Protein AF-F2B190-F1 (afdb_monomer)

InterPro domains:
  IPR031584 Putative ABC exporter [PF16962] (18-296)

Solvent-accessible surface area (backbone atoms only — not comparable to full-atom values): 19536 Å² total; per-residue (Å²): 133,87,73,73,77,60,93,64,58,69,66,58,58,52,49,50,51,52,50,52,54,47,51,49,54,46,52,54,51,41,48,69,34,75,71,33,36,52,53,48,50,50,54,50,47,55,51,49,61,67,44,45,64,57,55,49,52,69,72,66,66,54,68,76,58,53,63,58,35,57,59,53,47,69,40,43,19,54,51,52,48,51,51,42,43,48,36,52,64,69,44,48,21,47,66,71,64,50,68,54,74,75,54,46,57,57,55,73,74,44,99,70,52,65,66,58,58,50,50,52,51,53,50,55,52,50,57,53,36,54,59,51,14,57,58,51,18,67,76,41,39,88,51,24,47,30,60,67,30,20,23,52,20,45,31,48,45,52,50,35,47,51,33,53,25,38,38,56,46,56,40,54,87,77,44,57,72,66,58,50,52,47,54,44,49,50,51,44,46,52,52,50,48,46,58,57,71,21,48,71,65,14,55,47,100,92,42,78,38,71,64,51,21,50,51,43,32,46,71,33,72,66,35,41,63,71,23,50,88,36,43,44,35,35,52,16,16,46,22,43,92,55,70,68,26,53,53,28,43,51,53,37,49,49,53,35,50,51,40,45,51,51,42,62,72,58,47,85,53,49,63,60,53,43,52,52,52,48,54,56,49,50,53,51,50,49,40,59,72,67,64,52,74,76,65,66,72,73,74,74,74,67,72,85,68,75,89,78,76,90,74,79,93,79,82,94,69,86,83,77,82,78,96,65,94,71,71,76,77,62,58,59,57,56,49,53,62,59,51,59,70,63,60,63,77,80,68,127

pLDDT: mean 83.51, std 16.64, range [36.56, 98.25]

Sequence (348 aa):
MSGRPSIIDPALTRLTGVLLKTAFRQLFRHLKSPSGAFVGLLVLGTVGMGLMPMIVATYTGSLDQIQMYSTVTSTIPLMMLVIVAMAIYFDIGQQITELRPPELQFVLAGPFTNHQILSYRLMTLALTWVVSSSLMAIFALPSAGSYLSAVLAIYTGGMTVTALTTLHAFSKPLLASWVRTLIASALLGAVALLLISSLPLGMSDNGFSWQTWLLSCQSSPIGSIMTLPFVPFAKLMQSPIGLSMLGWLSLCVAILVIAFALCYSLNVGFAELAVEGVSRRQVRIQRMRSGQFGRIKRRSIVPRGSCLIFLGGVGLDRWRGTKSPLPFDAMERCWLDCGASRWQAVWG

Foldseek 3Di:
DPPPPPLADVVLVVVLVVVVVVVVVVLVVLCVDPVSVVVVVVVVVVLVVLCVVVVVCVVVVPPVVLVVLQLVLLLQLVVLLVLLLVLLLVLVLLVLLADDPVVVVVVVVDPDDLSNSVVSSLVSVLVVLLVVQLSVLSSCVSNFQDSVLSSLLSSLSVLLSNLSSNLSVLCVVVDDPVVSVVVSCVSVVLSVCLLVVLQVQQQDPVGGDPSSSSVSSCPDPSNVVSSVLSVLSSQSRHDHPDPSNVVSSVSSVVSSVVSVVSSVVSSPCSVVSNVVSVVVVVVVVVCVVVVVPPPPVPPPCPPPPDPPPPDDDDDPDPPPDDPDPDDPVPVVVVCVVVVVVVVVPPPD

Radius of gyration: 28.01 Å; Cα contacts (8 Å, |Δi|>4): 246; chains: 1; bounding box: 72×50×95 Å

Structure (mmCIF, N/CA/C/O backbone):
data_AF-F2B190-F1
#
_entry.id   AF-F2B190-F1
#
loop_
_atom_site.group_PDB
_atom_site.id
_atom_site.type_symbol
_atom_site.label_atom_id
_atom_site.label_alt_id
_atom_site.label_comp_id
_atom_site.label_asym_id
_atom_site.label_entity_id
_atom_site.label_seq_id
_atom_site.pdbx_PDB_ins_code
_atom_site.Cartn_x
_atom_site.Cartn_y
_atom_site.Cartn_z
_atom_site.occupancy
_atom_site.B_iso_or_equiv
_atom_site.auth_seq_id
_atom_site.auth_comp_id
_atom_site.auth_asym_id
_atom_site.auth_atom_id
_atom_site.pdbx_PDB_model_num
ATOM 1 N N . MET A 1 1 ? -38.379 -21.293 5.404 1.00 45.09 1 MET A N 1
ATOM 2 C CA . MET A 1 1 ? -37.635 -20.579 4.344 1.00 45.09 1 MET A CA 1
ATOM 3 C C . MET A 1 1 ? -36.280 -20.171 4.898 1.00 45.09 1 MET A C 1
ATOM 5 O O . MET A 1 1 ? -36.177 -19.167 5.588 1.00 45.09 1 MET A O 1
ATOM 9 N N . SER A 1 2 ? -35.254 -20.991 4.671 1.00 50.81 2 SER A N 1
ATOM 10 C CA . SER A 1 2 ? -33.867 -20.679 5.017 1.00 50.81 2 SER A CA 1
ATOM 11 C C . SER A 1 2 ? -33.347 -19.627 4.037 1.00 50.81 2 SER A C 1
ATOM 13 O O . SER A 1 2 ? -32.756 -19.958 3.007 1.00 50.81 2 SER A O 1
ATOM 15 N N . GLY A 1 3 ? -33.652 -18.357 4.308 1.00 60.12 3 GLY A N 1
ATOM 16 C CA . GLY A 1 3 ? -33.036 -17.248 3.596 1.00 60.12 3 GLY A CA 1
ATOM 17 C C . GLY A 1 3 ? -31.536 -17.356 3.808 1.00 60.12 3 GLY A C 1
ATOM 18 O O . GLY A 1 3 ? -31.066 -17.181 4.929 1.00 60.12 3 GLY A O 1
ATOM 19 N N . ARG A 1 4 ? -30.792 -17.728 2.760 1.00 65.38 4 ARG A N 1
ATOM 20 C CA . ARG A 1 4 ? -29.332 -17.669 2.804 1.00 65.38 4 ARG A CA 1
ATOM 21 C C . ARG A 1 4 ? -28.993 -16.230 3.185 1.00 65.38 4 ARG A C 1
ATOM 23 O O . ARG A 1 4 ? -29.395 -15.342 2.430 1.00 65.38 4 ARG A O 1
ATOM 30 N N . PRO A 1 5 ? -28.338 -15.982 4.330 1.00 65.25 5 PRO A N 1
ATOM 31 C CA . PRO A 1 5 ? -27.920 -14.636 4.671 1.00 65.25 5 PRO A CA 1
ATOM 32 C C . PRO A 1 5 ? -27.051 -14.160 3.512 1.00 65.25 5 PRO A C 1
ATOM 34 O O . PRO A 1 5 ? -26.011 -14.753 3.216 1.00 65.25 5 PRO A O 1
ATOM 37 N N . SER A 1 6 ? -27.534 -13.162 2.772 1.00 68.12 6 SER A N 1
ATOM 38 C CA . SER A 1 6 ? -26.727 -12.526 1.745 1.00 68.12 6 SER A CA 1
ATOM 39 C C . SER A 1 6 ? -25.480 -12.009 2.450 1.00 68.12 6 SER A C 1
ATOM 41 O O . SER A 1 6 ? -25.591 -11.249 3.410 1.00 68.12 6 SER A O 1
ATOM 43 N N . ILE A 1 7 ? -24.305 -12.462 2.002 1.00 70.00 7 ILE A N 1
ATOM 44 C CA . ILE A 1 7 ? -22.997 -12.184 2.628 1.00 70.00 7 ILE A CA 1
ATOM 45 C C . ILE A 1 7 ? -22.796 -10.679 2.874 1.00 70.00 7 ILE A C 1
ATOM 47 O O . ILE A 1 7 ? -22.100 -10.281 3.805 1.00 70.00 7 ILE A O 1
ATOM 51 N N . ILE A 1 8 ? -23.452 -9.843 2.068 1.00 75.44 8 ILE A N 1
ATOM 52 C CA . ILE A 1 8 ? -23.498 -8.398 2.230 1.00 75.44 8 ILE A CA 1
ATOM 53 C C . ILE A 1 8 ? -24.965 -7.981 2.340 1.00 75.44 8 ILE A C 1
ATOM 55 O O . ILE A 1 8 ? -25.771 -8.288 1.461 1.00 75.44 8 ILE A O 1
ATOM 59 N N . ASP A 1 9 ? -25.306 -7.279 3.420 1.00 82.38 9 ASP A N 1
ATOM 60 C CA . ASP A 1 9 ? -26.624 -6.676 3.592 1.00 82.38 9 ASP A CA 1
ATOM 61 C C . ASP A 1 9 ? -26.844 -5.617 2.488 1.00 82.38 9 ASP A C 1
ATOM 63 O O . ASP A 1 9 ? -25.996 -4.729 2.306 1.00 82.38 9 ASP A O 1
ATOM 67 N N . PRO A 1 10 ? -27.954 -5.670 1.726 1.00 84.69 10 PRO A N 1
ATOM 68 C CA . PRO A 1 10 ? -28.262 -4.668 0.708 1.00 84.69 10 PRO A CA 1
ATOM 69 C C . PRO A 1 10 ? -28.242 -3.229 1.249 1.00 84.69 10 PRO A C 1
ATOM 71 O O . PRO A 1 10 ? -27.907 -2.307 0.496 1.00 84.69 10 PRO A O 1
ATOM 74 N N . ALA A 1 11 ? -28.517 -3.007 2.537 1.00 84.31 11 ALA A N 1
ATOM 75 C CA . ALA A 1 11 ? -28.416 -1.691 3.162 1.00 84.31 11 ALA A CA 1
ATOM 76 C C . ALA A 1 11 ? -26.989 -1.111 3.091 1.00 84.31 11 ALA A C 1
ATOM 78 O O . ALA A 1 11 ? -26.820 0.063 2.748 1.00 84.31 11 ALA A O 1
ATOM 79 N N . LEU A 1 12 ? -25.953 -1.932 3.313 1.00 78.75 12 LEU A N 1
ATOM 80 C CA . LEU A 1 12 ? -24.549 -1.503 3.241 1.00 78.75 12 LEU A CA 1
ATOM 81 C C . LEU A 1 12 ? -24.114 -1.155 1.812 1.00 78.75 12 LEU A C 1
ATOM 83 O O . LEU A 1 12 ? -23.371 -0.190 1.596 1.00 78.75 12 LEU A O 1
ATOM 87 N N . THR A 1 13 ? -24.599 -1.895 0.814 1.00 84.88 13 THR A N 1
ATOM 88 C CA . THR A 1 13 ? -24.316 -1.573 -0.598 1.00 84.88 13 THR A CA 1
ATOM 89 C C . THR A 1 13 ? -24.959 -0.248 -1.017 1.00 84.88 13 THR A C 1
ATOM 91 O O . THR A 1 13 ? -24.336 0.573 -1.691 1.00 84.88 13 THR A O 1
ATOM 94 N N . ARG A 1 14 ? -26.180 0.034 -0.544 1.00 88.88 14 ARG A N 1
ATOM 95 C CA . ARG A 1 14 ? -26.829 1.332 -0.773 1.00 88.88 14 ARG A CA 1
ATOM 96 C C . ARG A 1 14 ? -26.085 2.460 -0.064 1.00 88.88 14 ARG A C 1
ATOM 98 O O . ARG A 1 14 ? -25.864 3.506 -0.673 1.00 88.88 14 ARG A O 1
ATOM 105 N N . LEU A 1 15 ? -25.646 2.239 1.177 1.00 84.06 15 LEU A N 1
ATOM 106 C CA . LEU A 1 15 ? -24.861 3.214 1.937 1.00 84.06 15 LEU A CA 1
ATOM 107 C C . LEU A 1 15 ? -23.555 3.565 1.211 1.00 84.06 15 LEU A C 1
ATOM 109 O O . LEU A 1 15 ? -23.259 4.744 1.017 1.00 84.06 15 LEU A O 1
ATOM 113 N N . THR A 1 16 ? -22.802 2.561 0.751 1.00 85.38 16 THR A N 1
ATOM 114 C CA . THR A 1 16 ? -21.561 2.793 -0.012 1.00 85.38 16 THR A CA 1
ATOM 115 C C . THR A 1 16 ? -21.812 3.557 -1.302 1.00 85.38 16 THR A C 1
ATOM 117 O O . THR A 1 16 ? -21.074 4.499 -1.588 1.00 85.38 16 THR A O 1
ATOM 120 N N . GLY A 1 17 ? -22.882 3.242 -2.034 1.00 88.94 17 GLY A N 1
ATOM 121 C CA . GLY A 1 17 ? -23.282 4.011 -3.214 1.00 88.94 17 GLY A CA 1
ATOM 122 C C . GLY A 1 17 ? -23.574 5.484 -2.896 1.00 88.94 17 GLY A C 1
ATOM 123 O O . GLY A 1 17 ? -23.089 6.383 -3.590 1.00 88.94 17 GLY A O 1
ATOM 124 N N . VAL A 1 18 ? -24.314 5.758 -1.816 1.00 90.94 18 VAL A N 1
ATOM 125 C CA . VAL A 1 18 ? -24.626 7.130 -1.375 1.00 90.94 18 VAL A CA 1
ATOM 126 C C . VAL A 1 18 ? -23.365 7.877 -0.936 1.00 90.94 18 VAL A C 1
ATOM 12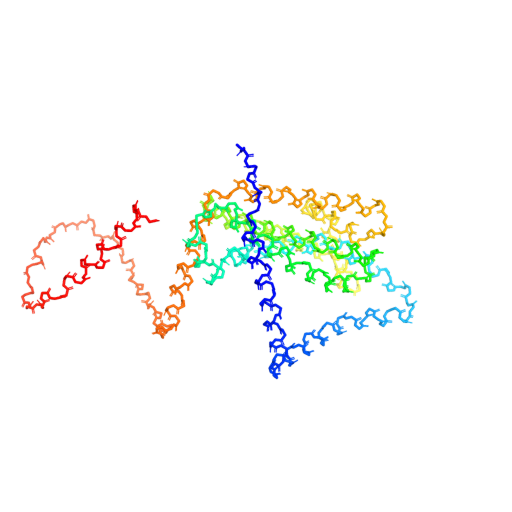8 O O . VAL A 1 18 ? -23.189 9.047 -1.293 1.00 90.94 18 VAL A O 1
ATOM 131 N N . LEU A 1 19 ? -22.462 7.219 -0.210 1.00 85.12 19 LEU A N 1
ATOM 132 C CA . LEU A 1 19 ? -21.201 7.813 0.233 1.00 85.12 19 LEU A CA 1
ATOM 133 C C . LEU A 1 19 ? -20.259 8.088 -0.934 1.00 85.12 19 LEU A C 1
ATOM 135 O O . LEU A 1 19 ? -19.682 9.172 -0.989 1.00 85.12 19 LEU A O 1
ATOM 139 N N . LEU A 1 20 ? -20.163 7.173 -1.899 1.00 86.50 20 LEU A N 1
ATOM 140 C CA . LEU A 1 20 ? -19.374 7.371 -3.113 1.00 86.50 20 LEU A CA 1
ATOM 141 C C . LEU A 1 20 ? -19.913 8.556 -3.921 1.00 86.50 20 LEU A C 1
ATOM 143 O O . LEU A 1 20 ? -19.156 9.453 -4.291 1.00 86.50 20 LEU A O 1
ATOM 147 N N . LYS A 1 21 ? -21.235 8.621 -4.118 1.00 92.25 21 LYS A N 1
ATOM 148 C CA . LYS A 1 21 ? -21.895 9.750 -4.789 1.00 92.25 21 LYS A CA 1
ATOM 149 C C . LYS A 1 21 ? -21.656 11.069 -4.050 1.00 92.25 21 LYS A C 1
ATOM 151 O O . LYS A 1 21 ? -21.425 12.099 -4.685 1.00 92.25 21 LYS A O 1
ATOM 156 N N . THR A 1 22 ? -21.693 11.052 -2.719 1.00 90.44 22 THR A N 1
ATOM 157 C CA . THR A 1 22 ? -21.447 12.240 -1.888 1.00 90.44 22 THR A CA 1
ATOM 158 C C . THR A 1 22 ? -19.987 12.673 -1.955 1.00 90.44 22 THR A C 1
ATOM 160 O O . THR A 1 22 ? -19.727 13.859 -2.144 1.00 90.44 22 THR A O 1
ATOM 163 N N . ALA A 1 23 ? -19.046 11.730 -1.885 1.00 85.50 23 ALA A N 1
ATOM 164 C CA . ALA A 1 23 ? -17.616 11.982 -2.029 1.00 85.50 23 ALA A CA 1
ATOM 165 C C . ALA A 1 23 ? -17.297 12.577 -3.403 1.00 85.50 23 ALA A C 1
ATOM 167 O O . ALA A 1 23 ? -16.585 13.573 -3.492 1.00 85.50 23 ALA A O 1
ATOM 168 N N . PHE A 1 24 ? -17.900 12.037 -4.463 1.00 91.00 24 PHE A N 1
ATOM 169 C CA . PHE A 1 24 ? -17.771 12.579 -5.810 1.00 91.00 24 PHE A CA 1
ATOM 170 C C . PHE A 1 24 ? -18.343 13.997 -5.891 1.00 91.00 24 PHE A C 1
ATOM 172 O O . PHE A 1 24 ? -17.651 14.928 -6.290 1.00 91.00 24 PHE A O 1
ATOM 179 N N . ARG A 1 25 ? -19.572 14.222 -5.409 1.00 93.44 25 ARG A N 1
ATOM 180 C CA . ARG A 1 25 ? -20.169 15.567 -5.371 1.00 93.44 25 ARG A CA 1
ATOM 181 C C . ARG A 1 25 ? -19.311 16.553 -4.573 1.00 93.44 25 ARG A C 1
ATOM 183 O O . ARG A 1 25 ? -19.215 17.718 -4.953 1.00 93.44 25 ARG A O 1
ATOM 190 N N . GLN A 1 26 ? -18.701 16.104 -3.481 1.00 90.81 26 GLN A N 1
ATOM 191 C CA . GLN A 1 26 ? -17.807 16.911 -2.661 1.00 90.81 26 GLN A CA 1
ATOM 192 C C . GLN A 1 26 ? -16.498 17.228 -3.393 1.00 90.81 26 GLN A C 1
ATOM 194 O O . GLN A 1 26 ? -16.083 18.383 -3.374 1.00 90.81 26 GLN A O 1
ATOM 199 N N . LEU A 1 27 ? -15.899 16.262 -4.093 1.00 88.88 27 LEU A N 1
ATOM 200 C CA . LEU A 1 27 ? -14.728 16.483 -4.945 1.00 88.88 27 LEU A CA 1
ATOM 201 C C . LEU A 1 27 ? -15.029 17.543 -6.012 1.00 88.88 27 LEU A C 1
ATOM 203 O O . LEU A 1 27 ? -14.300 18.523 -6.133 1.00 88.88 27 LEU A O 1
ATOM 207 N N . PHE A 1 28 ? -16.164 17.418 -6.704 1.00 94.00 28 PHE A N 1
ATOM 208 C CA . PHE A 1 28 ? -16.605 18.409 -7.689 1.00 94.00 28 PHE A CA 1
ATOM 209 C C . PHE A 1 28 ? -16.863 19.786 -7.075 1.00 94.00 28 PHE A C 1
ATOM 211 O O . PHE A 1 28 ? -16.564 20.804 -7.694 1.00 94.00 28 PHE A O 1
ATOM 218 N N . ARG A 1 29 ? -17.405 19.851 -5.855 1.00 94.44 29 ARG A N 1
ATOM 219 C CA . ARG A 1 29 ? -17.574 21.123 -5.137 1.00 94.44 29 ARG A CA 1
ATOM 220 C C . ARG A 1 29 ? -16.234 21.741 -4.745 1.00 94.44 29 ARG A C 1
ATOM 222 O O . ARG A 1 29 ? -16.094 22.952 -4.875 1.00 94.44 29 ARG A O 1
ATOM 229 N N . HIS A 1 30 ? -15.259 20.939 -4.315 1.00 91.50 30 HIS A N 1
ATOM 230 C CA . HIS A 1 30 ? -13.911 21.430 -4.032 1.00 91.50 30 HIS A CA 1
ATOM 231 C C . HIS A 1 30 ? -13.242 21.965 -5.298 1.00 91.50 30 HIS A C 1
ATOM 233 O O . HIS A 1 30 ? -12.713 23.067 -5.252 1.00 91.50 30 HIS A O 1
ATOM 239 N N . LEU A 1 31 ? -13.360 21.270 -6.433 1.00 92.56 31 LEU A N 1
ATOM 240 C CA . LEU A 1 31 ? -12.831 21.742 -7.719 1.00 92.56 31 LEU A CA 1
ATOM 241 C C . LEU A 1 31 ? -13.480 23.050 -8.202 1.00 92.56 31 LEU A C 1
ATOM 243 O O . LEU A 1 31 ? -12.836 23.823 -8.900 1.00 92.56 31 LEU A O 1
ATOM 247 N N . LYS A 1 32 ? -14.734 23.325 -7.815 1.00 95.44 32 LYS A N 1
ATOM 248 C CA . LYS A 1 32 ? -15.417 24.596 -8.120 1.00 95.44 32 LYS A CA 1
ATOM 249 C C . LYS A 1 32 ? -14.990 25.766 -7.226 1.00 95.44 32 LYS A C 1
ATOM 251 O O . LYS A 1 32 ? -15.241 26.910 -7.586 1.00 95.44 32 LYS A O 1
ATOM 256 N N . SER A 1 33 ? -14.394 25.508 -6.062 1.00 96.56 33 SER A N 1
ATOM 257 C CA . SER A 1 33 ? -13.862 26.571 -5.201 1.00 96.56 33 SER A CA 1
ATOM 258 C C . SER A 1 33 ? -12.560 27.116 -5.798 1.00 96.56 33 SER A C 1
ATOM 260 O O . SER A 1 33 ? -11.742 26.308 -6.237 1.00 96.56 33 SER A O 1
ATOM 262 N N . PRO A 1 34 ? -12.294 28.438 -5.773 1.00 96.25 34 PRO A N 1
ATOM 263 C CA . PRO A 1 34 ? -11.055 29.003 -6.322 1.00 96.25 34 PRO A CA 1
ATOM 264 C C . PRO A 1 34 ? -9.800 28.391 -5.683 1.00 96.25 34 PRO A C 1
ATOM 266 O O . PRO A 1 34 ? -8.817 28.117 -6.366 1.00 96.25 34 PRO A O 1
ATOM 269 N N . SER A 1 35 ? -9.858 28.081 -4.383 1.00 93.75 35 SER A N 1
ATOM 270 C CA . SER A 1 35 ? -8.768 27.393 -3.685 1.00 93.75 35 SER A CA 1
ATOM 271 C C . SER A 1 35 ? -8.569 25.959 -4.192 1.00 93.75 35 SER A C 1
ATOM 273 O O . SER A 1 35 ? -7.436 25.526 -4.390 1.00 93.75 35 SER A O 1
ATOM 275 N N . GLY A 1 36 ? -9.651 25.221 -4.452 1.00 92.62 36 GLY A N 1
ATOM 276 C CA . GLY A 1 36 ? -9.545 23.853 -4.959 1.00 92.62 36 GLY A CA 1
ATOM 277 C C . GLY A 1 36 ? -9.190 23.783 -6.443 1.00 92.62 36 GLY A C 1
ATOM 278 O O . GLY A 1 36 ? -8.522 22.836 -6.842 1.00 92.62 36 GLY A O 1
ATOM 279 N N . ALA A 1 37 ? -9.544 24.795 -7.238 1.00 94.62 37 ALA A N 1
ATOM 280 C CA . ALA A 1 37 ? -9.068 24.939 -8.610 1.00 94.62 37 ALA A CA 1
ATOM 281 C C . ALA A 1 37 ? -7.542 25.120 -8.651 1.00 94.62 37 ALA A C 1
ATOM 283 O O . ALA A 1 37 ? -6.877 24.448 -9.434 1.00 94.62 37 ALA A O 1
ATOM 284 N N . PHE A 1 38 ? -6.977 25.943 -7.758 1.00 96.81 38 PHE A N 1
ATOM 285 C CA . PHE A 1 38 ? -5.523 26.093 -7.633 1.00 96.81 38 PHE A CA 1
ATOM 286 C C . PHE A 1 38 ? -4.837 24.774 -7.249 1.00 96.81 38 PHE A C 1
ATOM 288 O O . PHE A 1 38 ? -3.868 24.374 -7.889 1.00 96.81 38 PHE A O 1
ATOM 295 N N . VAL A 1 39 ? -5.373 24.051 -6.257 1.00 92.44 39 VAL A N 1
ATOM 296 C CA . VAL A 1 39 ? -4.856 22.722 -5.879 1.00 92.44 39 VAL A CA 1
ATOM 297 C C . VAL A 1 39 ? -4.985 21.727 -7.035 1.00 92.44 39 VAL A C 1
ATOM 299 O O . VAL A 1 39 ? -4.053 20.973 -7.298 1.00 92.44 39 VAL A O 1
ATOM 302 N N . GLY A 1 40 ? -6.110 21.737 -7.751 1.00 92.44 40 GLY A N 1
ATOM 303 C CA . GLY A 1 40 ? -6.338 20.883 -8.915 1.00 92.44 40 GLY A CA 1
ATOM 304 C C . GLY A 1 40 ? -5.353 21.165 -10.047 1.00 92.44 40 GLY A C 1
ATOM 305 O O . GLY A 1 40 ? -4.804 20.226 -10.613 1.00 92.44 40 GLY A O 1
ATOM 306 N N . LEU A 1 41 ? -5.073 22.440 -10.328 1.00 94.94 41 LEU A N 1
ATOM 307 C CA . LEU A 1 41 ? -4.076 22.857 -11.314 1.00 94.94 41 LEU A CA 1
ATOM 308 C C . LEU A 1 41 ? -2.671 22.438 -10.883 1.00 94.94 41 LEU A C 1
ATOM 310 O O . LEU A 1 41 ? -1.924 21.921 -11.705 1.00 94.94 41 LEU A O 1
ATOM 314 N N . LEU A 1 42 ? -2.328 22.583 -9.600 1.00 92.69 42 LEU A N 1
ATOM 315 C CA . LEU A 1 42 ? -1.043 22.133 -9.064 1.00 92.69 42 LEU A CA 1
ATOM 316 C C . LEU A 1 42 ? -0.880 20.615 -9.222 1.00 92.69 42 LEU A C 1
ATOM 318 O O . LEU A 1 42 ? 0.147 20.170 -9.723 1.00 92.69 42 LEU A O 1
ATOM 322 N N . VAL A 1 43 ? -1.900 19.825 -8.867 1.00 89.56 43 VAL A N 1
ATOM 323 C CA . VAL A 1 43 ? -1.892 18.361 -9.052 1.00 89.56 43 VAL A CA 1
ATOM 324 C C . VAL A 1 43 ? -1.804 17.990 -10.532 1.00 89.56 43 VAL A C 1
ATOM 326 O O . VAL A 1 43 ? -1.035 17.108 -10.898 1.00 89.56 43 VAL A O 1
ATOM 329 N N . LEU A 1 44 ? -2.554 18.666 -11.404 1.00 90.88 44 LEU A N 1
ATOM 330 C CA . LEU A 1 44 ? -2.488 18.427 -12.845 1.00 90.88 44 LEU A CA 1
ATOM 331 C C . LEU A 1 44 ? -1.113 18.804 -13.415 1.00 90.88 44 LEU A C 1
ATOM 333 O O . LEU A 1 44 ? -0.600 18.103 -14.280 1.00 90.88 44 LEU A O 1
ATOM 337 N N . GLY A 1 45 ? -0.503 19.875 -12.910 1.00 93.38 45 GLY A N 1
ATOM 338 C CA . GLY A 1 45 ? 0.828 20.333 -13.292 1.00 93.38 45 GLY A CA 1
ATOM 339 C C . GLY A 1 45 ? 1.923 19.362 -12.861 1.00 93.38 45 GLY A C 1
ATOM 340 O O . GLY A 1 45 ? 2.777 19.023 -13.674 1.00 93.38 45 GLY A O 1
ATOM 341 N N . THR A 1 46 ? 1.881 18.847 -11.628 1.00 85.75 46 THR A N 1
ATOM 342 C CA . THR A 1 46 ? 2.845 17.829 -11.171 1.00 85.75 46 THR A CA 1
ATOM 343 C C . THR A 1 46 ? 2.678 16.519 -11.933 1.00 85.75 46 THR A C 1
ATOM 345 O O . THR A 1 46 ? 3.675 15.906 -12.316 1.00 85.75 46 THR A O 1
ATOM 348 N N . VAL A 1 47 ? 1.435 16.126 -12.228 1.00 87.75 47 VAL A N 1
ATOM 349 C CA . VAL A 1 47 ? 1.134 14.971 -13.081 1.00 87.75 47 VAL A CA 1
ATOM 350 C C . VAL A 1 47 ? 1.668 15.183 -14.498 1.00 87.75 47 VAL A C 1
ATOM 352 O O . VAL A 1 47 ? 2.390 14.335 -15.015 1.00 87.75 47 VAL A O 1
ATOM 355 N N . GLY A 1 48 ? 1.380 16.331 -15.110 1.00 89.12 48 GLY A N 1
ATOM 356 C CA . GLY A 1 48 ? 1.841 16.675 -16.455 1.00 89.12 48 GLY A CA 1
ATOM 357 C C . GLY A 1 48 ? 3.364 16.736 -16.556 1.00 89.12 48 GLY A C 1
ATOM 358 O O . GLY A 1 48 ? 3.938 16.186 -17.492 1.00 89.12 48 GLY A O 1
ATOM 359 N N . MET A 1 49 ? 4.030 17.315 -15.555 1.00 90.25 49 MET A N 1
ATOM 360 C CA . MET A 1 49 ? 5.491 17.361 -15.475 1.00 90.25 49 MET A CA 1
ATOM 361 C C . MET A 1 49 ? 6.102 15.959 -15.349 1.00 90.25 49 MET A C 1
ATOM 363 O O . MET A 1 49 ? 7.145 15.700 -15.940 1.00 90.25 49 MET A O 1
ATOM 367 N N . GLY A 1 50 ? 5.445 15.036 -14.639 1.00 81.31 50 GLY A N 1
ATOM 368 C CA . GLY A 1 50 ? 5.870 13.635 -14.570 1.00 81.31 50 GLY A CA 1
ATOM 369 C C . GLY A 1 50 ? 5.676 12.863 -15.883 1.00 81.31 50 GLY A C 1
ATOM 370 O O . GLY A 1 50 ? 6.458 11.962 -16.179 1.00 81.31 50 GLY A O 1
ATOM 371 N N . LEU A 1 51 ? 4.670 13.224 -16.688 1.00 85.62 51 LEU A N 1
ATOM 372 C CA . LEU A 1 51 ? 4.405 12.603 -17.993 1.00 85.62 51 LEU A CA 1
ATOM 373 C C . LEU A 1 51 ? 5.244 13.200 -19.131 1.00 85.62 51 LEU A C 1
ATOM 375 O O . LEU A 1 51 ? 5.500 12.516 -20.121 1.00 85.62 51 LEU A O 1
ATOM 379 N N . MET A 1 52 ? 5.701 14.449 -19.003 1.00 87.69 52 MET A N 1
ATOM 380 C CA . MET A 1 52 ? 6.455 15.144 -20.052 1.00 87.69 52 MET A CA 1
ATOM 381 C C . MET A 1 52 ? 7.696 14.362 -20.532 1.00 87.69 52 MET A C 1
ATOM 383 O O . MET A 1 52 ? 7.820 14.192 -21.745 1.00 87.69 52 MET A O 1
ATOM 387 N N . PRO A 1 53 ? 8.578 13.819 -19.665 1.00 82.50 53 PRO A N 1
ATOM 388 C CA . PRO A 1 53 ? 9.729 13.035 -20.118 1.00 82.50 53 PRO A CA 1
ATOM 389 C C . PRO A 1 53 ? 9.335 11.798 -20.928 1.00 82.50 53 PRO A C 1
ATOM 391 O O . PRO A 1 53 ? 10.061 11.414 -21.840 1.00 82.50 53 PRO A O 1
ATOM 394 N N . MET A 1 54 ? 8.177 11.195 -20.633 1.00 80.19 54 MET A N 1
ATOM 395 C CA . MET A 1 54 ? 7.683 10.027 -21.367 1.00 80.19 54 MET A CA 1
ATOM 396 C C . MET A 1 54 ? 7.257 10.414 -22.775 1.00 80.19 54 MET A C 1
ATOM 398 O O . MET A 1 54 ? 7.647 9.763 -23.737 1.00 80.19 54 MET A O 1
ATOM 402 N N . ILE A 1 55 ? 6.501 11.506 -22.894 1.00 83.56 55 ILE A N 1
ATOM 403 C CA . ILE A 1 55 ? 6.053 12.027 -24.185 1.00 83.56 55 ILE A CA 1
ATOM 404 C C . ILE A 1 55 ? 7.273 12.409 -25.032 1.00 83.56 55 ILE A C 1
ATOM 406 O O . ILE A 1 55 ? 7.376 11.998 -26.186 1.00 83.56 55 ILE A O 1
ATOM 410 N N . VAL A 1 56 ? 8.243 13.120 -24.449 1.00 87.12 56 VAL A N 1
ATOM 411 C CA . VAL A 1 56 ? 9.482 13.494 -25.148 1.00 87.12 56 VAL A CA 1
ATOM 412 C C . VAL A 1 56 ? 10.246 12.252 -25.612 1.00 87.12 56 VAL A C 1
ATOM 414 O O . VAL A 1 56 ? 10.580 12.176 -26.790 1.00 87.12 56 VAL A O 1
ATOM 417 N N . ALA A 1 57 ? 10.439 11.253 -24.744 1.00 82.31 57 ALA A N 1
ATOM 418 C CA . ALA A 1 57 ? 11.132 10.012 -25.098 1.00 82.31 57 ALA A CA 1
ATOM 419 C C . ALA A 1 57 ? 10.439 9.247 -26.241 1.00 82.31 57 ALA A C 1
ATOM 421 O O . ALA A 1 57 ? 11.113 8.669 -27.092 1.00 82.31 57 ALA A O 1
ATOM 422 N N . THR A 1 58 ? 9.100 9.271 -26.303 1.00 80.38 58 THR A N 1
ATOM 423 C CA . THR A 1 58 ? 8.366 8.649 -27.419 1.00 80.38 58 THR A CA 1
ATOM 424 C C . THR A 1 58 ? 8.574 9.370 -28.752 1.00 80.38 58 THR A C 1
ATOM 426 O O . THR A 1 58 ? 8.595 8.711 -29.787 1.00 80.38 58 THR A O 1
ATOM 429 N N . TYR A 1 59 ? 8.770 10.693 -28.746 1.00 87.19 59 TYR A N 1
ATOM 430 C CA . TYR A 1 59 ? 9.006 11.466 -29.970 1.00 87.19 59 TYR A CA 1
ATOM 431 C C . TYR A 1 59 ? 10.466 11.448 -30.428 1.00 87.19 59 TYR A C 1
ATOM 433 O O . TYR A 1 59 ? 10.718 11.482 -31.630 1.00 87.19 59 TYR A O 1
ATOM 441 N N . THR A 1 60 ? 11.431 11.401 -29.506 1.00 86.75 60 THR A N 1
ATOM 442 C CA . THR A 1 60 ? 12.860 11.457 -29.859 1.00 86.75 60 THR A CA 1
ATOM 443 C C . THR A 1 60 ? 13.398 10.151 -30.438 1.00 86.75 60 THR A C 1
ATOM 445 O O . THR A 1 60 ? 14.490 10.156 -30.998 1.00 86.75 60 THR A O 1
ATOM 448 N N . GLY A 1 61 ? 12.665 9.035 -30.328 1.00 77.44 61 GLY A N 1
ATOM 449 C CA . GLY A 1 61 ? 13.039 7.757 -30.948 1.00 77.44 61 GLY A CA 1
ATOM 450 C C . GLY A 1 61 ? 14.374 7.175 -30.459 1.00 77.44 61 GLY A C 1
ATOM 451 O O . GLY A 1 61 ? 14.925 6.278 -31.095 1.00 77.44 61 GLY A O 1
ATOM 452 N N . SER A 1 62 ? 14.911 7.674 -29.344 1.00 74.69 62 SER A N 1
ATOM 453 C CA . SER A 1 62 ? 16.171 7.231 -28.749 1.00 74.69 62 SER A CA 1
ATOM 454 C C . SER A 1 62 ? 16.009 5.826 -28.166 1.00 74.69 62 SER A C 1
ATOM 456 O O . SER A 1 62 ? 15.662 5.649 -26.999 1.00 74.69 62 SER A O 1
ATOM 458 N N . LEU A 1 63 ? 16.283 4.810 -28.990 1.00 57.97 63 LEU A N 1
ATOM 459 C CA . LEU A 1 63 ? 16.277 3.392 -28.606 1.00 57.97 63 LEU A CA 1
ATOM 460 C C . LEU A 1 63 ? 17.197 3.086 -27.410 1.00 57.97 63 LEU A C 1
ATOM 462 O O . LEU A 1 63 ? 16.856 2.225 -26.602 1.00 57.97 63 LEU A O 1
ATOM 466 N N . ASP A 1 64 ? 18.291 3.832 -27.218 1.00 62.69 64 ASP A N 1
ATOM 467 C CA . ASP A 1 64 ? 19.159 3.692 -26.033 1.00 62.69 64 ASP A CA 1
ATOM 468 C C . ASP A 1 64 ? 18.429 3.995 -24.716 1.00 62.69 64 ASP A C 1
ATOM 470 O O . ASP A 1 64 ? 18.734 3.425 -23.668 1.00 62.69 64 ASP A O 1
ATOM 474 N N . GLN A 1 65 ? 17.384 4.824 -24.755 1.00 59.31 65 GLN A N 1
ATOM 475 C CA . GLN A 1 65 ? 16.589 5.151 -23.575 1.00 59.31 65 GLN A CA 1
ATOM 476 C C . GLN A 1 65 ? 15.701 3.973 -23.131 1.00 59.31 65 GLN A C 1
ATOM 478 O O . GLN A 1 65 ? 15.301 3.914 -21.969 1.00 59.31 65 GLN A O 1
ATOM 483 N N . ILE A 1 66 ? 15.453 2.989 -24.008 1.00 61.59 66 ILE A N 1
ATOM 484 C CA . ILE A 1 66 ? 14.657 1.783 -23.716 1.00 61.59 66 ILE A CA 1
ATOM 485 C C . ILE A 1 66 ? 15.394 0.852 -22.739 1.00 61.59 66 ILE A C 1
ATOM 487 O O . ILE A 1 66 ? 14.755 0.240 -21.878 1.00 61.59 66 ILE A O 1
ATOM 491 N N . GLN A 1 67 ? 16.732 0.798 -22.783 1.00 64.81 67 GLN A N 1
ATOM 492 C CA . GLN A 1 67 ? 17.509 0.026 -21.802 1.00 64.81 67 GLN A CA 1
ATOM 493 C C . GLN A 1 67 ? 17.348 0.575 -20.379 1.00 64.81 67 GLN A C 1
ATOM 495 O O . GLN A 1 67 ? 17.318 -0.196 -19.421 1.00 64.81 67 GLN A O 1
ATOM 500 N N . MET A 1 68 ? 17.146 1.887 -20.232 1.00 66.62 68 MET A N 1
ATOM 501 C CA . MET A 1 68 ? 16.904 2.511 -18.933 1.00 66.62 68 MET A CA 1
ATOM 502 C C . MET A 1 68 ? 15.592 2.014 -18.301 1.00 66.62 68 MET A C 1
ATOM 504 O O . MET A 1 68 ? 15.537 1.754 -17.100 1.00 66.62 68 MET A O 1
ATOM 508 N N . TYR A 1 69 ? 14.545 1.801 -19.103 1.00 68.81 69 TYR A N 1
ATOM 509 C CA . TYR A 1 69 ? 13.232 1.372 -18.607 1.00 68.81 69 TYR A CA 1
ATOM 510 C C . TYR A 1 69 ? 13.197 -0.084 -18.146 1.00 68.81 69 TYR A C 1
ATOM 512 O O . TYR A 1 69 ? 12.498 -0.392 -17.175 1.00 68.81 69 TYR A O 1
ATOM 520 N N . SER A 1 70 ? 13.977 -0.973 -18.771 1.00 73.44 70 SER A N 1
ATOM 521 C CA . SER A 1 70 ? 14.047 -2.374 -18.336 1.00 73.44 70 SER A CA 1
ATOM 522 C C . SER A 1 70 ? 14.535 -2.472 -16.884 1.00 73.44 70 SER A C 1
ATOM 524 O O . SER A 1 70 ? 13.931 -3.186 -16.080 1.00 73.44 70 SER A O 1
ATOM 526 N N . THR A 1 71 ? 15.519 -1.647 -16.505 1.00 79.81 71 THR A N 1
ATOM 527 C CA . THR A 1 71 ? 16.041 -1.596 -15.130 1.00 79.81 71 THR A CA 1
ATOM 528 C C . THR A 1 71 ? 15.029 -1.052 -14.122 1.00 79.81 71 THR A C 1
ATOM 530 O O . THR A 1 71 ? 14.976 -1.533 -12.993 1.00 79.81 71 THR A O 1
ATOM 533 N N . VAL A 1 72 ? 14.155 -0.114 -14.504 1.00 79.38 72 VAL A N 1
ATOM 534 C CA . VAL A 1 72 ? 13.107 0.395 -13.599 1.00 79.38 72 VAL A CA 1
ATOM 535 C C . VAL A 1 72 ? 12.136 -0.724 -13.229 1.00 79.38 72 VAL A C 1
ATOM 537 O O . VAL A 1 72 ? 11.776 -0.879 -12.060 1.00 79.38 72 VAL A O 1
ATOM 540 N N . THR A 1 73 ? 11.763 -1.568 -14.192 1.00 82.94 73 THR A N 1
ATOM 541 C CA . THR A 1 73 ? 10.790 -2.637 -13.941 1.00 82.94 73 THR A CA 1
ATOM 542 C C . THR A 1 73 ? 11.289 -3.705 -12.968 1.00 82.94 73 THR A C 1
ATOM 544 O O . THR A 1 73 ? 10.493 -4.265 -12.212 1.00 82.94 73 THR A O 1
ATOM 547 N N . SER A 1 74 ? 12.597 -3.971 -12.932 1.00 88.94 74 SER A N 1
ATOM 548 C CA . SER A 1 74 ? 13.184 -4.902 -11.965 1.00 88.94 74 SER A CA 1
ATOM 549 C C . SER A 1 74 ? 13.135 -4.367 -10.533 1.00 88.94 74 SER A C 1
ATOM 551 O O . SER A 1 74 ? 13.018 -5.154 -9.600 1.00 88.94 74 SER A O 1
ATOM 553 N N . THR A 1 75 ? 13.099 -3.044 -10.339 1.00 92.50 75 THR A N 1
ATOM 554 C CA . THR A 1 75 ? 13.099 -2.421 -8.999 1.00 92.50 75 THR A CA 1
ATOM 555 C C . THR A 1 75 ? 11.737 -2.385 -8.301 1.00 92.50 75 THR A C 1
ATOM 557 O O . THR A 1 75 ? 11.670 -2.107 -7.104 1.00 92.50 75 THR A O 1
ATOM 560 N N . ILE A 1 76 ? 10.645 -2.715 -8.998 1.00 94.56 76 ILE A N 1
ATOM 561 C CA . ILE A 1 76 ? 9.277 -2.658 -8.449 1.00 94.56 76 ILE A CA 1
ATOM 562 C C . ILE A 1 76 ? 9.110 -3.489 -7.164 1.00 94.56 76 ILE A C 1
ATOM 564 O O . ILE A 1 76 ? 8.568 -2.951 -6.196 1.00 94.56 76 ILE A O 1
ATOM 568 N N . PRO A 1 77 ? 9.580 -4.753 -7.079 1.00 96.44 77 PRO A N 1
ATOM 569 C CA . PRO A 1 77 ? 9.451 -5.552 -5.861 1.00 96.44 77 PRO A CA 1
ATOM 570 C C . PRO A 1 77 ? 10.156 -4.913 -4.658 1.00 96.44 77 PRO A C 1
ATOM 572 O O . PRO A 1 77 ? 9.643 -4.952 -3.541 1.00 96.44 77 PRO A O 1
ATOM 575 N N . LEU A 1 78 ? 11.305 -4.274 -4.897 1.00 96.00 78 LEU A N 1
ATOM 576 C CA . LEU A 1 78 ? 12.052 -3.544 -3.876 1.00 96.00 78 LEU A CA 1
ATOM 577 C C . LEU A 1 78 ? 11.295 -2.285 -3.440 1.00 96.00 78 LEU A C 1
ATOM 579 O O . LEU A 1 78 ? 11.163 -2.038 -2.244 1.00 96.00 78 LEU A O 1
ATOM 583 N N . MET A 1 79 ? 10.738 -1.522 -4.382 1.00 95.19 79 MET A N 1
ATOM 584 C CA . MET A 1 79 ? 9.914 -0.351 -4.066 1.00 95.19 79 MET A CA 1
ATOM 585 C C . MET A 1 79 ? 8.691 -0.731 -3.223 1.00 95.19 79 MET A C 1
ATOM 587 O O . MET A 1 79 ? 8.406 -0.072 -2.224 1.00 95.19 79 MET A O 1
ATOM 591 N N . MET A 1 80 ? 8.000 -1.824 -3.562 1.00 96.75 80 MET A N 1
ATOM 592 C CA . MET A 1 80 ? 6.879 -2.329 -2.762 1.00 96.75 80 MET A CA 1
ATOM 593 C C . MET A 1 80 ? 7.317 -2.753 -1.355 1.00 96.75 80 MET A C 1
ATOM 595 O O . MET A 1 80 ? 6.650 -2.387 -0.388 1.00 96.75 80 MET A O 1
ATOM 599 N N . LEU A 1 81 ? 8.449 -3.455 -1.225 1.00 96.25 81 LEU A N 1
ATOM 600 C CA . LEU A 1 81 ? 9.030 -3.824 0.071 1.00 96.25 81 LEU A CA 1
ATOM 601 C C . LEU A 1 81 ? 9.292 -2.582 0.938 1.00 96.25 81 LEU A C 1
ATOM 603 O O . LEU A 1 81 ? 8.889 -2.547 2.101 1.00 96.25 81 LEU A O 1
ATOM 607 N N . VAL A 1 82 ? 9.925 -1.553 0.367 1.00 96.25 82 VAL A N 1
ATOM 608 C CA . VAL A 1 82 ? 10.225 -0.293 1.065 1.00 96.25 82 VAL A CA 1
ATOM 609 C C . VAL A 1 82 ? 8.938 0.418 1.483 1.00 96.25 82 VAL A C 1
ATOM 611 O O . VAL A 1 82 ? 8.834 0.866 2.625 1.00 96.25 82 VAL A O 1
ATOM 614 N N . ILE A 1 83 ? 7.932 0.478 0.604 1.00 96.38 83 ILE A N 1
ATOM 615 C CA . ILE A 1 83 ? 6.626 1.075 0.919 1.00 96.38 83 ILE A CA 1
ATOM 616 C C . ILE A 1 83 ? 5.952 0.326 2.073 1.00 96.38 83 ILE A C 1
ATOM 618 O O . ILE A 1 83 ? 5.448 0.969 2.992 1.00 96.38 83 ILE A O 1
ATOM 622 N N . VAL A 1 84 ? 5.963 -1.010 2.069 1.00 96.62 84 VAL A N 1
ATOM 623 C CA . VAL A 1 84 ? 5.393 -1.820 3.159 1.00 96.62 84 VAL A CA 1
ATOM 624 C C . VAL A 1 84 ? 6.144 -1.580 4.465 1.00 96.62 84 VAL A C 1
ATOM 626 O O . VAL A 1 84 ? 5.506 -1.320 5.485 1.00 96.62 84 VAL A O 1
ATOM 629 N N . ALA A 1 85 ? 7.478 -1.610 4.443 1.00 96.12 85 ALA A N 1
ATOM 630 C CA . ALA A 1 85 ? 8.300 -1.376 5.627 1.00 96.12 85 ALA A CA 1
ATOM 631 C C . ALA A 1 85 ? 8.045 0.016 6.227 1.00 96.12 85 ALA A C 1
ATOM 633 O O . ALA A 1 85 ? 7.806 0.136 7.430 1.00 96.12 85 ALA A O 1
ATOM 634 N N . MET A 1 86 ? 7.999 1.053 5.386 1.00 95.81 86 MET A N 1
ATOM 635 C CA . MET A 1 86 ? 7.664 2.413 5.811 1.00 95.81 86 MET A CA 1
ATOM 636 C C . MET A 1 86 ? 6.231 2.511 6.339 1.00 95.81 86 MET A C 1
ATOM 638 O O . MET A 1 86 ? 5.999 3.109 7.387 1.00 95.81 86 MET A O 1
ATOM 642 N N . ALA A 1 87 ? 5.258 1.903 5.662 1.00 95.25 87 ALA A N 1
ATOM 643 C CA . ALA A 1 87 ? 3.862 1.963 6.081 1.00 95.25 87 ALA A CA 1
ATOM 644 C C . ALA A 1 87 ? 3.608 1.245 7.417 1.00 95.25 87 ALA A C 1
ATOM 646 O O . ALA A 1 87 ? 2.780 1.702 8.210 1.00 95.25 87 ALA A O 1
ATOM 647 N N . ILE A 1 88 ? 4.337 0.156 7.680 1.00 94.19 88 ILE A N 1
ATOM 648 C CA . ILE A 1 88 ? 4.355 -0.539 8.972 1.00 94.19 88 ILE A CA 1
ATOM 649 C C . ILE A 1 88 ? 5.011 0.343 10.037 1.00 94.19 88 ILE A C 1
ATOM 651 O O . ILE A 1 88 ? 4.438 0.519 11.110 1.00 94.19 88 ILE A O 1
ATOM 655 N N . TYR A 1 89 ? 6.164 0.944 9.733 1.00 94.38 89 TYR A N 1
ATOM 656 C CA . TYR A 1 89 ? 6.895 1.804 10.666 1.00 94.38 89 TYR A CA 1
ATOM 657 C C . TYR A 1 89 ? 6.092 3.043 11.091 1.00 94.38 89 TYR A C 1
ATOM 659 O O . TYR A 1 89 ? 6.035 3.372 12.275 1.00 94.38 89 TYR A O 1
ATOM 667 N N . PHE A 1 90 ? 5.421 3.704 10.143 1.00 94.50 90 PHE A N 1
ATOM 668 C CA . PHE A 1 90 ? 4.580 4.877 10.405 1.00 94.50 90 PHE A CA 1
ATOM 669 C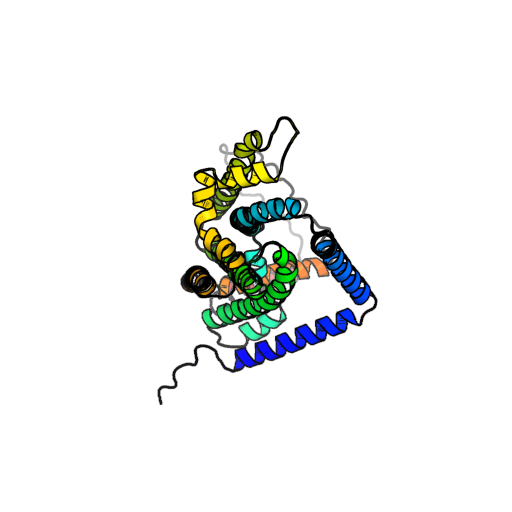 C . PHE A 1 90 ? 3.169 4.538 10.898 1.00 94.50 90 PHE A C 1
ATOM 671 O O . PHE A 1 90 ? 2.361 5.448 11.092 1.00 94.50 90 PHE A O 1
ATOM 678 N N . ASP A 1 91 ? 2.848 3.255 11.090 1.00 92.25 91 ASP A N 1
ATOM 679 C CA . ASP A 1 91 ? 1.524 2.808 11.522 1.00 92.25 91 ASP A CA 1
ATOM 680 C C . ASP A 1 91 ? 0.377 3.330 10.627 1.00 92.25 91 ASP A C 1
ATOM 682 O O . ASP A 1 91 ? -0.742 3.573 11.096 1.00 92.25 91 ASP A O 1
ATOM 686 N N . ILE A 1 92 ? 0.620 3.463 9.315 1.00 92.12 92 ILE A N 1
ATOM 687 C CA . ILE A 1 92 ? -0.379 3.963 8.347 1.00 92.12 92 ILE A CA 1
ATOM 688 C C . ILE A 1 92 ? -1.653 3.103 8.398 1.00 92.12 92 ILE A C 1
ATOM 690 O O . ILE A 1 92 ? -2.766 3.622 8.295 1.00 92.12 92 ILE A O 1
ATOM 694 N N . GLY A 1 93 ? -1.504 1.800 8.663 1.00 86.88 93 GLY A N 1
ATOM 695 C CA . GLY A 1 93 ? -2.616 0.864 8.832 1.00 86.88 93 GLY A CA 1
ATOM 696 C C . GLY A 1 93 ? -3.646 1.299 9.882 1.00 86.88 93 GLY A C 1
ATOM 697 O O . GLY A 1 93 ? -4.840 1.120 9.657 1.00 86.88 93 GLY A O 1
ATOM 698 N N . GLN A 1 94 ? -3.233 1.948 10.981 1.00 87.81 94 GLN A N 1
ATOM 699 C CA . GLN A 1 94 ? -4.185 2.424 11.994 1.00 87.81 94 GLN A CA 1
ATOM 700 C C . GLN A 1 94 ? -5.087 3.532 11.460 1.00 87.81 94 GLN A C 1
ATOM 702 O O . GLN A 1 94 ? -6.299 3.497 11.667 1.00 87.81 94 GLN A O 1
ATOM 707 N N . GLN A 1 95 ? -4.510 4.481 10.722 1.00 86.44 95 GLN A N 1
ATOM 708 C CA . GLN A 1 95 ? -5.269 5.573 10.110 1.00 86.44 95 GLN A CA 1
ATOM 709 C C . GLN A 1 95 ? -6.274 5.041 9.083 1.00 86.44 95 GLN A C 1
ATOM 711 O O . GLN A 1 95 ? -7.376 5.572 8.949 1.00 86.44 95 GLN A O 1
ATOM 716 N N . ILE A 1 96 ? -5.904 3.963 8.386 1.00 86.31 96 ILE A N 1
ATOM 717 C CA . ILE A 1 96 ? -6.768 3.277 7.427 1.00 86.31 96 ILE A CA 1
ATOM 718 C C . ILE A 1 96 ? -7.938 2.584 8.143 1.00 86.31 96 ILE A C 1
ATOM 720 O O . ILE A 1 96 ? -9.068 2.641 7.645 1.00 86.31 96 ILE A O 1
ATOM 724 N N . THR A 1 97 ? -7.704 1.981 9.313 1.00 83.75 97 THR A N 1
ATOM 725 C CA . THR A 1 97 ? -8.749 1.314 10.114 1.00 83.75 97 THR A CA 1
ATOM 726 C C . THR A 1 97 ? -9.634 2.268 10.918 1.00 83.75 97 THR A C 1
ATOM 728 O O . THR A 1 97 ? -10.743 1.889 11.283 1.00 83.75 97 THR A O 1
ATOM 731 N N . GLU A 1 98 ? -9.199 3.506 11.174 1.00 84.38 98 GLU A N 1
ATOM 732 C CA . GLU A 1 98 ? -10.023 4.495 11.875 1.00 84.38 98 GLU A CA 1
ATOM 733 C C . GLU A 1 98 ? -11.280 4.848 11.056 1.00 84.38 98 GLU A C 1
ATOM 735 O O . GLU A 1 98 ? -11.214 5.420 9.957 1.00 84.38 98 GLU A O 1
ATOM 740 N N . LEU A 1 99 ? -12.450 4.523 11.615 1.00 80.75 99 LEU A N 1
ATOM 741 C CA . LEU A 1 99 ? -13.745 4.909 11.061 1.00 80.75 99 LEU A CA 1
ATOM 742 C C . LEU A 1 99 ? -13.890 6.431 11.077 1.00 80.75 99 LEU A C 1
ATOM 744 O O . LEU A 1 99 ? -13.498 7.112 12.034 1.00 80.75 99 LEU A O 1
ATOM 748 N N . ARG A 1 100 ? -14.480 6.993 10.017 1.00 82.44 100 ARG A N 1
ATOM 749 C CA . ARG A 1 100 ? -14.807 8.421 10.027 1.00 82.44 100 ARG A CA 1
ATOM 750 C C . ARG A 1 100 ? -15.905 8.670 11.074 1.00 82.44 100 ARG A C 1
ATOM 752 O O . ARG A 1 100 ? -16.802 7.842 11.207 1.00 82.44 100 ARG A O 1
ATOM 759 N N . PRO A 1 101 ? -15.911 9.824 11.767 1.00 79.75 101 PRO A N 1
ATOM 760 C CA . PRO A 1 101 ? -16.944 10.151 12.754 1.00 79.75 101 PRO A CA 1
ATOM 761 C C . PRO A 1 101 ? -18.402 9.906 12.310 1.00 79.75 101 PRO A C 1
ATOM 763 O O . PRO A 1 101 ? -19.147 9.346 13.111 1.00 79.75 101 PRO A O 1
ATOM 766 N N . PRO A 1 102 ? -18.832 10.252 11.073 1.00 80.88 102 PRO A N 1
ATOM 767 C CA . PRO A 1 102 ? -20.188 9.931 10.626 1.00 80.88 102 PRO A CA 1
ATOM 768 C C . PRO A 1 102 ? -20.433 8.424 10.486 1.00 80.88 102 PRO A C 1
ATOM 770 O O . PRO A 1 102 ? -21.529 7.968 10.773 1.00 80.88 102 PRO A O 1
ATOM 773 N N . GLU A 1 103 ? -19.427 7.642 10.085 1.00 82.56 103 GLU A N 1
ATOM 774 C CA . GLU A 1 103 ? -19.554 6.184 9.933 1.00 82.56 103 GLU A CA 1
ATOM 775 C C . GLU A 1 103 ? -19.750 5.510 11.291 1.00 82.56 103 GLU A C 1
ATOM 777 O O . GLU A 1 103 ? -20.517 4.561 11.402 1.00 82.56 103 GLU A O 1
ATOM 782 N N . LEU A 1 104 ? -19.115 6.041 12.338 1.00 80.81 104 LEU A N 1
ATOM 783 C CA . LEU A 1 104 ? -19.224 5.491 13.684 1.00 80.81 104 LEU A CA 1
ATOM 784 C C . LEU A 1 104 ? -20.650 5.570 14.243 1.00 80.81 104 LEU A C 1
ATOM 786 O O . LEU A 1 104 ? -21.110 4.616 14.856 1.00 80.81 104 LEU A O 1
ATOM 790 N N . GLN A 1 105 ? -21.361 6.677 14.011 1.00 84.69 105 GLN A N 1
ATOM 791 C CA . GLN A 1 105 ? -22.747 6.821 14.471 1.00 84.69 105 GLN A CA 1
ATOM 792 C C . GLN A 1 105 ? -23.668 5.783 13.822 1.00 84.69 105 GLN A C 1
ATOM 794 O O . GLN A 1 105 ? -24.535 5.234 14.492 1.00 84.69 105 GLN A O 1
ATOM 799 N N . PHE A 1 106 ? -23.445 5.469 12.542 1.00 81.31 106 PHE A N 1
ATOM 800 C CA . PHE A 1 106 ? -24.196 4.421 11.851 1.00 81.31 106 PHE A CA 1
ATOM 801 C C . PHE A 1 106 ? -23.831 3.023 12.345 1.00 81.31 106 PHE A C 1
ATOM 803 O O . PHE A 1 106 ? -24.722 2.200 12.531 1.00 81.31 106 PHE A O 1
ATOM 810 N N . VAL A 1 107 ? -22.541 2.760 12.572 1.00 78.94 107 VAL A N 1
ATOM 811 C CA . VAL A 1 107 ? -22.068 1.454 13.047 1.00 78.94 107 VAL A CA 1
ATOM 812 C C . VAL A 1 107 ? -22.564 1.162 14.465 1.00 78.94 107 VAL A C 1
ATOM 814 O O . VAL A 1 107 ? -22.964 0.036 14.725 1.00 78.94 107 VAL A O 1
ATOM 817 N N . LEU A 1 108 ? -22.595 2.159 15.355 1.00 79.88 108 LEU A N 1
ATOM 818 C CA . LEU A 1 108 ? -23.094 1.990 16.727 1.00 79.88 108 LEU A CA 1
ATOM 819 C C . LEU A 1 108 ? -24.623 1.884 16.811 1.00 79.88 108 LEU A C 1
ATOM 821 O O . LEU A 1 108 ? -25.138 1.294 17.754 1.00 79.88 108 LEU A O 1
ATOM 825 N N . ALA A 1 109 ? -25.356 2.464 15.858 1.00 85.75 109 ALA A N 1
ATOM 826 C CA . ALA A 1 109 ? -26.818 2.446 15.874 1.00 85.75 109 ALA A CA 1
ATOM 827 C C . ALA A 1 109 ? -27.425 1.132 15.347 1.00 85.75 109 ALA A C 1
ATOM 829 O O . ALA A 1 109 ? -28.609 0.885 15.567 1.00 85.75 109 ALA A O 1
ATOM 830 N N . GLY A 1 110 ? -26.653 0.312 14.626 1.00 85.25 110 GLY A N 1
ATOM 831 C CA . GLY A 1 110 ? -27.133 -0.933 14.029 1.00 85.25 110 GLY A CA 1
ATOM 832 C C . GLY A 1 110 ? -26.484 -2.179 14.643 1.00 85.25 110 GLY A C 1
ATOM 833 O O . GLY A 1 110 ? -25.309 -2.136 15.000 1.00 85.25 110 GLY A O 1
ATOM 834 N N . PRO A 1 111 ? -27.199 -3.316 14.721 1.00 87.56 111 PRO A N 1
ATOM 835 C CA . PRO A 1 111 ? -26.634 -4.593 15.155 1.00 87.56 111 PRO A CA 1
ATOM 836 C C . PRO A 1 111 ? -25.769 -5.213 14.040 1.00 87.56 111 PRO A C 1
ATOM 838 O O . PRO A 1 111 ? -26.135 -6.220 13.433 1.00 87.56 111 PRO A O 1
ATOM 841 N N . PHE A 1 112 ? -24.632 -4.588 13.724 1.00 86.69 112 PHE A N 1
ATOM 842 C CA . PHE A 1 112 ? -23.709 -5.068 12.693 1.00 86.69 112 PHE A CA 1
ATOM 843 C C . PHE A 1 112 ? -22.649 -6.002 13.273 1.00 86.69 112 PHE A C 1
ATOM 845 O O . PHE A 1 112 ? -22.087 -5.765 14.339 1.00 86.69 112 PHE A O 1
ATOM 852 N N . THR A 1 113 ? -22.322 -7.054 12.526 1.00 88.25 113 THR A N 1
ATOM 853 C CA . THR A 1 113 ? -21.225 -7.959 12.897 1.00 88.25 113 THR A CA 1
ATOM 854 C C . THR A 1 113 ? -19.863 -7.352 12.538 1.00 88.25 113 THR A C 1
ATOM 856 O O . THR A 1 113 ? -19.730 -6.627 11.548 1.00 88.25 113 THR A O 1
ATOM 859 N N . ASN A 1 114 ? -18.808 -7.713 13.278 1.00 86.50 114 ASN A N 1
ATOM 860 C CA . ASN A 1 114 ? -17.432 -7.258 13.013 1.00 86.50 114 ASN A CA 1
ATOM 861 C C . ASN A 1 114 ? -16.983 -7.514 11.562 1.00 86.50 114 ASN A C 1
ATOM 863 O O . ASN A 1 114 ? -16.250 -6.716 10.977 1.00 86.50 114 ASN A O 1
ATOM 867 N N . HIS A 1 115 ? -17.440 -8.613 10.953 1.00 88.69 115 HIS A N 1
ATOM 868 C CA . HIS A 1 115 ? -17.121 -8.960 9.566 1.00 88.69 115 HIS A CA 1
ATOM 869 C C . HIS A 1 115 ? -17.775 -8.018 8.545 1.00 88.69 115 HIS A C 1
ATOM 871 O O . HIS A 1 115 ? -17.159 -7.688 7.527 1.00 88.69 115 HIS A O 1
ATOM 877 N N . GLN A 1 116 ? -18.996 -7.545 8.809 1.00 89.19 116 GLN A N 1
ATOM 878 C CA . GLN A 1 116 ? -19.693 -6.589 7.941 1.00 89.19 116 GLN A CA 1
ATOM 879 C C . GLN A 1 116 ? -19.012 -5.217 7.965 1.00 89.19 116 GLN A C 1
ATOM 881 O O . GLN A 1 116 ? -18.831 -4.599 6.918 1.00 89.19 116 GLN A O 1
ATOM 886 N N . ILE A 1 117 ? -18.557 -4.771 9.138 1.00 87.38 117 ILE A N 1
ATOM 887 C CA . ILE A 1 117 ? -17.855 -3.488 9.273 1.00 87.38 117 ILE A CA 1
ATOM 888 C C . ILE A 1 117 ? -16.493 -3.548 8.565 1.00 87.38 117 ILE A C 1
ATOM 890 O O . ILE A 1 117 ? -16.140 -2.639 7.807 1.00 87.38 117 ILE A O 1
ATOM 894 N N . LEU A 1 118 ? -15.748 -4.643 8.754 1.00 89.19 118 LEU A N 1
ATOM 895 C CA . LEU A 1 118 ? -14.459 -4.838 8.093 1.00 89.19 118 LEU A CA 1
ATOM 896 C C . LEU A 1 118 ? -14.611 -4.921 6.566 1.00 89.19 118 LEU A C 1
ATOM 898 O O . LEU A 1 118 ? -13.898 -4.225 5.845 1.00 89.19 118 LEU A O 1
ATOM 902 N N . SER A 1 119 ? -15.554 -5.725 6.063 1.00 90.81 119 SER A N 1
ATOM 903 C CA . SER A 1 119 ? -15.803 -5.861 4.616 1.00 90.81 119 SER A CA 1
ATOM 904 C C . SER A 1 119 ? -16.221 -4.544 3.970 1.00 90.81 119 SER A C 1
ATOM 906 O O . SER A 1 119 ? -15.682 -4.186 2.924 1.00 90.81 119 SER A O 1
ATOM 908 N N . TYR A 1 120 ? -17.099 -3.776 4.618 1.00 89.69 120 TYR A N 1
ATOM 909 C CA . TYR A 1 120 ? -17.443 -2.423 4.190 1.00 89.69 120 TYR A CA 1
ATOM 910 C C . TYR A 1 120 ? -16.197 -1.550 4.039 1.00 89.69 120 TYR A C 1
ATOM 912 O O . TYR A 1 120 ? -15.998 -0.916 2.997 1.00 89.69 120 TYR A O 1
ATOM 920 N N . ARG A 1 121 ? -15.313 -1.558 5.043 1.00 88.81 121 ARG A N 1
ATOM 921 C CA . ARG A 1 121 ? -14.105 -0.735 5.007 1.00 88.81 121 ARG A CA 1
ATOM 922 C C . ARG A 1 121 ? -13.160 -1.170 3.895 1.00 88.81 121 ARG A C 1
ATOM 924 O O . ARG A 1 121 ? -12.726 -0.327 3.109 1.00 88.81 121 ARG A O 1
ATOM 931 N N . LEU A 1 122 ? -12.895 -2.466 3.783 1.00 91.19 122 LEU A N 1
ATOM 932 C CA . LEU A 1 122 ? -12.056 -3.020 2.724 1.00 91.19 122 LEU A CA 1
ATOM 933 C C . LEU A 1 122 ? -12.621 -2.720 1.332 1.00 91.19 122 LEU A C 1
ATOM 935 O O . LEU A 1 122 ? -11.858 -2.360 0.439 1.00 91.19 122 LEU A O 1
ATOM 939 N N . MET A 1 123 ? -13.943 -2.763 1.160 1.00 91.81 123 MET A N 1
ATOM 940 C CA . MET A 1 123 ? -14.598 -2.414 -0.100 1.00 91.81 123 MET A CA 1
ATOM 941 C C . MET A 1 123 ? -14.437 -0.927 -0.436 1.00 91.81 123 MET A C 1
ATOM 943 O O . MET A 1 123 ? -14.099 -0.588 -1.569 1.00 91.81 123 MET A O 1
ATOM 947 N N . THR A 1 124 ? -14.620 -0.024 0.533 1.00 89.88 124 THR A N 1
ATOM 948 C CA . THR A 1 124 ? -14.393 1.414 0.290 1.00 89.88 124 THR A CA 1
ATOM 949 C C . THR A 1 124 ? -12.937 1.715 -0.069 1.00 89.88 124 THR A C 1
ATOM 951 O O . THR A 1 124 ? -12.689 2.506 -0.978 1.00 89.88 124 THR A O 1
ATOM 954 N N . LEU A 1 125 ? -11.975 1.036 0.567 1.00 92.00 125 LEU A N 1
ATOM 955 C CA . LEU A 1 125 ? -10.556 1.143 0.221 1.00 92.00 125 LEU A CA 1
ATOM 956 C C . LEU A 1 125 ? -10.279 0.588 -1.177 1.00 92.00 125 LEU A C 1
ATOM 958 O O . LEU A 1 125 ? -9.603 1.246 -1.967 1.00 92.00 125 LEU A O 1
ATOM 962 N N . ALA A 1 126 ? -10.862 -0.561 -1.519 1.00 93.75 126 ALA A N 1
ATOM 963 C CA . ALA A 1 126 ? -10.772 -1.136 -2.854 1.00 93.75 126 ALA A CA 1
ATOM 964 C C . ALA A 1 126 ? -11.247 -0.148 -3.923 1.00 93.75 126 ALA A C 1
ATOM 966 O O . ALA A 1 126 ? -10.528 0.091 -4.890 1.00 93.75 126 ALA A O 1
ATOM 967 N N . LEU A 1 127 ? -12.390 0.509 -3.718 1.00 92.25 127 LEU A N 1
ATOM 968 C CA . LEU A 1 127 ? -12.893 1.530 -4.641 1.00 92.25 127 LEU A CA 1
ATOM 969 C C . LEU A 1 127 ? -11.931 2.719 -4.782 1.00 92.25 127 LEU A C 1
ATOM 971 O O . LEU A 1 127 ? -11.703 3.191 -5.896 1.00 92.25 127 LEU A O 1
ATOM 975 N N . THR A 1 128 ? -11.322 3.187 -3.687 1.00 91.31 128 THR A N 1
ATOM 976 C CA . THR A 1 128 ? -10.319 4.265 -3.772 1.00 91.31 128 THR A CA 1
ATOM 977 C C . THR A 1 128 ? -9.070 3.842 -4.546 1.00 91.31 128 THR A C 1
ATOM 979 O O . THR A 1 128 ? -8.532 4.632 -5.326 1.00 91.31 128 THR A O 1
ATOM 982 N N . TRP A 1 129 ? -8.646 2.584 -4.403 1.00 95.75 129 TRP A N 1
ATOM 983 C CA . TRP A 1 129 ? -7.514 2.032 -5.141 1.00 95.75 129 TRP A CA 1
ATOM 984 C C . TRP A 1 129 ? -7.802 1.834 -6.627 1.00 95.75 129 TRP A C 1
ATOM 986 O O . TRP A 1 129 ? -6.875 1.971 -7.420 1.00 95.75 129 TRP A O 1
ATOM 996 N N . VAL A 1 130 ? -9.050 1.587 -7.041 1.00 95.62 130 VAL A N 1
ATOM 997 C CA . VAL A 1 130 ? -9.412 1.556 -8.474 1.00 95.62 130 VAL A CA 1
ATOM 998 C C . VAL A 1 130 ? -9.088 2.899 -9.134 1.00 95.62 130 VAL A C 1
ATOM 1000 O O . VAL A 1 130 ? -8.414 2.945 -10.159 1.00 95.62 130 VAL A O 1
ATOM 1003 N N . VAL A 1 131 ? -9.491 4.009 -8.511 1.00 92.38 131 VAL A N 1
ATOM 1004 C CA . VAL A 1 131 ? -9.211 5.347 -9.055 1.00 92.38 131 VAL A CA 1
ATOM 1005 C C . VAL A 1 131 ? -7.711 5.648 -9.005 1.00 92.38 131 VAL A C 1
ATOM 1007 O O . VAL A 1 131 ? -7.136 6.052 -10.013 1.00 92.38 131 VAL A O 1
ATOM 1010 N N . SER A 1 132 ? -7.056 5.390 -7.869 1.00 92.31 132 SER A N 1
ATOM 1011 C CA . SER A 1 132 ? -5.612 5.623 -7.710 1.00 92.31 132 SER A CA 1
ATOM 1012 C C . SER A 1 132 ? -4.777 4.827 -8.724 1.00 92.31 132 SER A C 1
ATOM 1014 O O . SER A 1 132 ? -3.910 5.388 -9.390 1.00 92.31 132 SER A O 1
ATOM 1016 N N . SER A 1 133 ? -5.082 3.540 -8.915 1.00 96.62 133 SER A N 1
ATOM 1017 C CA . SER A 1 133 ? -4.374 2.674 -9.869 1.00 96.62 133 SER A CA 1
ATOM 1018 C C . SER A 1 133 ? -4.583 3.101 -11.317 1.00 96.62 133 SER A C 1
ATOM 1020 O O . SER A 1 133 ? -3.621 3.094 -12.079 1.00 96.62 133 SER A O 1
ATOM 1022 N N . SER A 1 134 ? -5.789 3.547 -11.688 1.00 94.81 134 SER A N 1
ATOM 1023 C CA . SER A 1 134 ? -6.060 4.052 -13.041 1.00 94.81 134 SER A CA 1
ATOM 1024 C C . SER A 1 134 ? -5.198 5.265 -13.410 1.00 94.81 134 SER A C 1
ATOM 1026 O O . SER A 1 134 ? -4.714 5.349 -14.539 1.00 94.81 134 SER A O 1
ATOM 1028 N N . LEU A 1 135 ? -4.949 6.161 -12.446 1.00 91.31 135 LEU A N 1
ATOM 1029 C CA . LEU A 1 135 ? -4.089 7.333 -12.621 1.00 91.31 135 LEU A CA 1
ATOM 1030 C C . LEU A 1 135 ? -2.607 6.952 -12.592 1.00 91.31 135 LEU A C 1
ATOM 1032 O O . LEU A 1 135 ? -1.842 7.372 -13.457 1.00 91.31 135 LEU A O 1
ATOM 1036 N N . MET A 1 136 ? -2.201 6.119 -11.631 1.00 92.19 136 MET A N 1
ATOM 1037 C CA . MET A 1 136 ? -0.808 5.681 -11.492 1.00 92.19 136 MET A CA 1
ATOM 1038 C C . MET A 1 136 ? -0.339 4.825 -12.677 1.00 92.19 136 MET A C 1
ATOM 1040 O O . MET A 1 136 ? 0.828 4.890 -13.057 1.00 92.19 136 MET A O 1
ATOM 1044 N N . ALA A 1 137 ? -1.243 4.083 -13.320 1.00 94.44 137 ALA A N 1
ATOM 1045 C CA . ALA A 1 137 ? -0.940 3.293 -14.511 1.00 94.44 137 ALA A CA 1
ATOM 1046 C C . ALA A 1 137 ? -0.493 4.142 -15.707 1.00 94.44 137 ALA A C 1
ATOM 1048 O O . ALA A 1 137 ? 0.294 3.663 -16.520 1.00 94.44 137 ALA A O 1
ATOM 1049 N N . ILE A 1 138 ? -0.939 5.401 -15.800 1.00 91.00 138 ILE A N 1
ATOM 1050 C CA . ILE A 1 138 ? -0.501 6.322 -16.860 1.00 91.00 138 ILE A CA 1
ATOM 1051 C C . ILE A 1 138 ? 1.001 6.600 -16.715 1.00 91.00 138 ILE A C 1
ATOM 1053 O O . ILE A 1 138 ? 1.723 6.604 -17.705 1.00 91.00 138 ILE A O 1
ATOM 1057 N N . PHE A 1 139 ? 1.493 6.736 -15.479 1.00 88.81 139 PHE A N 1
ATOM 1058 C CA . PHE A 1 139 ? 2.920 6.928 -15.218 1.00 88.81 139 PHE A CA 1
ATOM 1059 C C . PHE A 1 139 ? 3.744 5.649 -15.368 1.00 88.81 139 PHE A C 1
ATOM 1061 O O . PHE A 1 139 ? 4.929 5.698 -15.681 1.00 88.81 139 PHE A O 1
ATOM 1068 N N . ALA A 1 140 ? 3.137 4.489 -15.132 1.00 90.38 140 ALA A N 1
ATOM 1069 C CA . ALA A 1 140 ? 3.818 3.209 -15.288 1.00 90.38 140 ALA A CA 1
ATOM 1070 C C . ALA A 1 140 ? 3.912 2.755 -16.755 1.00 90.38 140 ALA A C 1
ATOM 1072 O O . ALA A 1 140 ? 4.674 1.831 -17.048 1.00 90.38 140 ALA A O 1
ATOM 1073 N N . LEU A 1 141 ? 3.180 3.402 -17.672 1.00 89.50 141 LEU A N 1
ATOM 1074 C CA . LEU A 1 141 ? 3.018 2.974 -19.061 1.00 89.50 141 LEU A CA 1
ATOM 1075 C C . LEU A 1 141 ? 4.332 2.743 -19.833 1.00 89.50 141 LEU A C 1
ATOM 1077 O O . LEU A 1 141 ? 4.393 1.734 -20.526 1.00 89.50 141 LEU A O 1
ATOM 1081 N N . PRO A 1 142 ? 5.400 3.559 -19.694 1.00 86.38 142 PRO A N 1
ATOM 1082 C CA . PRO A 1 142 ? 6.660 3.317 -20.413 1.00 86.38 142 PRO A CA 1
ATOM 1083 C C . PRO A 1 142 ? 7.332 1.995 -20.048 1.00 86.38 142 PRO A C 1
ATOM 1085 O O . PRO A 1 142 ? 8.137 1.461 -20.800 1.00 86.38 142 PRO A O 1
ATOM 1088 N N . SER A 1 143 ? 7.037 1.507 -18.847 1.00 87.12 143 SER A N 1
ATOM 1089 C CA . SER A 1 143 ? 7.652 0.320 -18.268 1.00 87.12 143 SER A CA 1
ATOM 1090 C C . SER A 1 143 ? 6.715 -0.895 -18.306 1.00 87.12 143 SER A C 1
ATOM 1092 O O . SER A 1 143 ? 7.141 -2.023 -18.065 1.00 87.12 143 SER A O 1
ATOM 1094 N N . ALA A 1 144 ? 5.430 -0.673 -18.590 1.00 92.38 144 ALA A N 1
ATOM 1095 C CA . ALA A 1 144 ? 4.404 -1.698 -18.553 1.00 92.38 144 ALA A CA 1
ATOM 1096 C C . ALA A 1 144 ? 4.179 -2.319 -19.934 1.00 92.38 144 ALA A C 1
ATOM 1098 O O . ALA A 1 144 ? 4.209 -1.632 -20.951 1.00 92.38 144 ALA A O 1
ATOM 1099 N N . GLY A 1 145 ? 3.876 -3.619 -19.968 1.00 92.06 145 GLY A N 1
ATOM 1100 C CA . GLY A 1 145 ? 3.562 -4.306 -21.226 1.00 92.06 145 GLY A CA 1
ATOM 1101 C C . GLY A 1 145 ? 2.228 -3.856 -21.831 1.00 92.06 145 GLY A C 1
ATOM 1102 O O . GLY A 1 145 ? 2.030 -3.927 -23.041 1.00 92.06 145 GLY A O 1
ATOM 1103 N N . SER A 1 146 ? 1.293 -3.390 -20.997 1.00 95.69 146 SER A N 1
ATOM 1104 C CA . SER A 1 146 ? 0.015 -2.821 -21.426 1.00 95.69 146 SER A CA 1
ATOM 1105 C C . SER A 1 146 ? -0.580 -1.911 -20.347 1.00 95.69 146 SER A C 1
ATOM 1107 O O . SER A 1 146 ? -0.284 -2.064 -19.162 1.00 95.69 146 SER A O 1
ATOM 1109 N N . TYR A 1 147 ? -1.479 -0.998 -20.728 1.00 95.62 147 TYR A N 1
ATOM 1110 C CA . TYR A 1 147 ? -2.187 -0.156 -19.754 1.00 95.62 147 TYR A CA 1
ATOM 1111 C C . TYR A 1 147 ? -3.018 -0.992 -18.768 1.00 95.62 147 TYR A C 1
ATOM 1113 O O . TYR A 1 147 ? -2.967 -0.765 -17.562 1.00 95.62 147 TYR A O 1
ATOM 1121 N N . LEU A 1 148 ? -3.742 -2.006 -19.261 1.00 97.31 148 LEU A N 1
ATOM 1122 C CA . LEU A 1 148 ? -4.574 -2.872 -18.421 1.00 97.31 148 LEU A CA 1
ATOM 1123 C C . LEU A 1 148 ? -3.729 -3.639 -17.393 1.00 97.31 148 LEU A C 1
ATOM 1125 O O . LEU A 1 148 ? -4.092 -3.698 -16.218 1.00 97.31 148 LEU A O 1
ATOM 1129 N N . SER A 1 149 ? -2.592 -4.198 -17.816 1.00 97.12 149 SER A N 1
ATOM 1130 C CA . SER A 1 149 ? -1.700 -4.928 -16.915 1.00 97.12 149 SER A CA 1
ATOM 1131 C C . SER A 1 149 ? -1.062 -4.010 -15.868 1.00 97.12 149 SER A C 1
ATOM 1133 O O . SER A 1 149 ? -0.975 -4.403 -14.705 1.00 97.12 149 SER A O 1
ATOM 1135 N N . ALA A 1 150 ? -0.742 -2.759 -16.223 1.00 96.75 150 ALA A N 1
ATOM 1136 C CA . ALA A 1 150 ? -0.318 -1.736 -15.266 1.00 96.75 150 ALA A CA 1
ATOM 1137 C C . ALA A 1 150 ? -1.399 -1.418 -14.223 1.00 96.75 150 ALA A C 1
ATOM 1139 O O . ALA A 1 150 ? -1.119 -1.451 -13.023 1.00 96.75 150 ALA A O 1
ATOM 1140 N N . VAL A 1 151 ? -2.639 -1.158 -14.659 1.00 97.75 151 VAL A N 1
ATOM 1141 C CA . VAL A 1 151 ? -3.771 -0.883 -13.755 1.00 97.75 151 VAL A CA 1
ATOM 1142 C C . VAL A 1 151 ? -3.972 -2.047 -12.788 1.00 97.75 151 VAL A C 1
ATOM 1144 O O . VAL A 1 151 ? -4.044 -1.833 -11.579 1.00 97.75 151 VAL A O 1
ATOM 1147 N N . LEU A 1 152 ? -4.012 -3.280 -13.297 1.00 97.88 152 LEU A N 1
ATOM 1148 C CA . LEU A 1 152 ? -4.225 -4.474 -12.480 1.00 97.88 152 LEU A CA 1
ATOM 1149 C C . LEU A 1 152 ? -3.061 -4.744 -11.516 1.00 97.88 152 LEU A C 1
ATOM 1151 O O . LEU A 1 152 ? -3.309 -5.086 -10.358 1.00 97.88 152 LEU A O 1
ATOM 1155 N N . ALA A 1 153 ? -1.811 -4.560 -11.948 1.00 97.69 153 ALA A N 1
ATOM 1156 C CA . ALA A 1 153 ? -0.633 -4.715 -11.095 1.00 97.69 153 ALA A CA 1
ATOM 1157 C C . ALA A 1 153 ? -0.607 -3.691 -9.957 1.00 97.69 153 ALA A C 1
ATOM 1159 O O . ALA A 1 153 ? -0.434 -4.064 -8.798 1.00 97.69 153 ALA A O 1
ATOM 1160 N N . ILE A 1 154 ? -0.844 -2.414 -10.265 1.00 97.44 154 ILE A N 1
ATOM 1161 C CA . ILE A 1 154 ? -0.868 -1.346 -9.258 1.00 97.44 154 ILE A CA 1
ATOM 1162 C C . ILE A 1 154 ? -2.059 -1.527 -8.314 1.00 97.44 154 ILE A C 1
ATOM 1164 O O . ILE A 1 154 ? -1.911 -1.358 -7.104 1.00 97.44 154 ILE A O 1
ATOM 1168 N N . TYR A 1 155 ? -3.228 -1.903 -8.838 1.00 98.06 155 TYR A N 1
ATOM 1169 C CA . TYR A 1 155 ? -4.417 -2.175 -8.033 1.00 98.06 155 TYR A CA 1
ATOM 1170 C C . TYR A 1 155 ? -4.182 -3.328 -7.052 1.00 98.06 155 TYR A C 1
ATOM 1172 O O . TYR A 1 155 ? -4.321 -3.154 -5.841 1.00 98.06 155 TYR A O 1
ATOM 1180 N N . THR A 1 156 ? -3.789 -4.500 -7.556 1.00 98.06 156 THR A N 1
ATOM 1181 C CA . THR A 1 156 ? -3.561 -5.687 -6.716 1.00 98.06 156 THR A CA 1
ATOM 1182 C C . THR A 1 156 ? -2.385 -5.489 -5.762 1.00 98.06 156 THR A C 1
ATOM 1184 O O . THR A 1 156 ? -2.481 -5.865 -4.592 1.00 98.06 156 THR A O 1
ATOM 1187 N N . GLY A 1 157 ? -1.314 -4.829 -6.207 1.00 97.75 157 GLY A N 1
ATOM 1188 C CA . GLY A 1 157 ? -0.167 -4.485 -5.373 1.00 97.75 157 GLY A CA 1
ATOM 1189 C C . GLY A 1 157 ? -0.535 -3.517 -4.248 1.00 97.75 157 GLY A C 1
ATOM 1190 O O . GLY A 1 157 ? -0.279 -3.809 -3.081 1.00 97.75 157 GLY A O 1
ATOM 1191 N N . GLY A 1 158 ? -1.214 -2.411 -4.562 1.00 97.00 158 GLY A N 1
ATOM 1192 C CA . GLY A 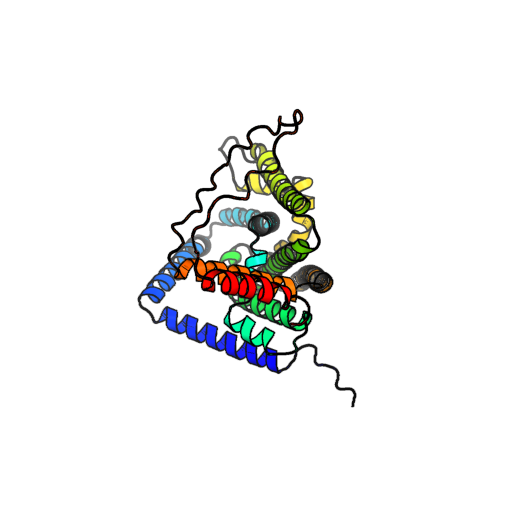1 158 ? -1.673 -1.427 -3.574 1.00 97.00 158 GLY A CA 1
ATOM 1193 C C . GLY A 1 158 ? -2.657 -2.010 -2.555 1.00 97.00 158 GLY A C 1
ATOM 1194 O O . GLY A 1 158 ? -2.542 -1.757 -1.350 1.00 97.00 158 GLY A O 1
ATOM 1195 N N . MET A 1 159 ? -3.575 -2.870 -3.007 1.00 97.44 159 MET A N 1
ATOM 1196 C CA . MET A 1 159 ? -4.472 -3.608 -2.114 1.00 97.44 159 MET A CA 1
ATOM 1197 C C . MET A 1 159 ? -3.715 -4.596 -1.223 1.00 97.44 159 MET A C 1
ATOM 1199 O O . MET A 1 159 ? -4.045 -4.704 -0.045 1.00 97.44 159 MET A O 1
ATOM 1203 N N . THR A 1 160 ? -2.669 -5.254 -1.729 1.00 97.50 160 THR A N 1
ATOM 1204 C CA . THR A 1 160 ? -1.828 -6.164 -0.931 1.00 97.50 160 THR A CA 1
ATOM 1205 C C . THR A 1 160 ? -1.058 -5.401 0.145 1.00 97.50 160 THR A C 1
ATOM 1207 O O . THR A 1 160 ? -1.065 -5.804 1.306 1.00 97.50 160 THR A O 1
ATOM 1210 N N . VAL A 1 161 ? -0.469 -4.248 -0.190 1.00 96.56 161 VAL A N 1
ATOM 1211 C CA . VAL A 1 161 ? 0.171 -3.351 0.793 1.00 96.56 161 VAL A CA 1
ATOM 1212 C C . VAL A 1 161 ? -0.837 -2.901 1.859 1.00 96.56 161 VAL A C 1
ATOM 1214 O O . VAL A 1 161 ? -0.542 -2.911 3.057 1.00 96.56 161 VAL A O 1
ATOM 1217 N N . THR A 1 162 ? -2.057 -2.553 1.448 1.00 96.00 162 THR A N 1
ATOM 1218 C CA . THR A 1 162 ? -3.139 -2.164 2.368 1.00 96.00 162 THR A CA 1
ATOM 1219 C C . THR A 1 162 ? -3.560 -3.333 3.268 1.00 96.00 162 THR A C 1
ATOM 1221 O O . THR A 1 162 ? -3.752 -3.158 4.470 1.00 96.00 162 THR A O 1
ATOM 1224 N N . ALA A 1 163 ? -3.652 -4.549 2.729 1.00 96.12 163 ALA A N 1
ATOM 1225 C CA . ALA A 1 163 ? -3.962 -5.748 3.501 1.00 96.12 163 ALA A CA 1
ATOM 1226 C C . ALA A 1 163 ? -2.855 -6.061 4.526 1.00 96.12 163 ALA A C 1
ATOM 1228 O O . ALA A 1 163 ? -3.147 -6.260 5.698 1.00 96.12 163 ALA A O 1
ATOM 1229 N N . LEU A 1 164 ? -1.577 -6.000 4.142 1.00 95.94 164 LEU A N 1
ATOM 1230 C CA . LEU A 1 164 ? -0.454 -6.240 5.060 1.00 95.94 164 LEU A CA 1
ATOM 1231 C C . LEU A 1 164 ? -0.366 -5.191 6.179 1.00 95.94 164 LEU A C 1
ATOM 1233 O O . LEU A 1 164 ? -0.125 -5.522 7.340 1.00 95.94 164 LEU A O 1
ATOM 1237 N N . THR A 1 165 ? -0.594 -3.918 5.855 1.00 95.12 165 THR A N 1
ATOM 1238 C CA . THR A 1 165 ? -0.573 -2.834 6.853 1.00 95.12 165 THR A CA 1
ATOM 1239 C C . THR A 1 165 ? -1.768 -2.896 7.806 1.00 95.12 165 THR A C 1
ATOM 1241 O O . THR A 1 165 ? -1.610 -2.622 8.997 1.00 95.12 165 THR A O 1
ATOM 1244 N N . THR A 1 166 ? -2.948 -3.301 7.325 1.00 93.69 166 THR A N 1
ATOM 1245 C CA . THR A 1 166 ? -4.119 -3.559 8.185 1.00 93.69 166 THR A CA 1
ATOM 1246 C C . THR A 1 166 ? -3.928 -4.807 9.046 1.00 93.69 166 THR A C 1
ATOM 1248 O O . THR A 1 166 ? -4.241 -4.766 10.234 1.00 93.69 166 THR A O 1
ATOM 1251 N N . LEU A 1 167 ? -3.309 -5.865 8.513 1.00 94.50 167 LEU A N 1
ATOM 1252 C CA . LEU A 1 167 ? -2.923 -7.050 9.281 1.00 94.50 167 LEU A CA 1
ATOM 1253 C C . LEU A 1 167 ? -1.974 -6.686 10.434 1.00 94.50 167 LEU A C 1
ATOM 1255 O O . LEU A 1 167 ? -2.189 -7.098 11.573 1.00 94.50 167 LEU A O 1
ATOM 1259 N N . HIS A 1 168 ? -0.970 -5.845 10.167 1.00 94.00 168 HIS A N 1
ATOM 1260 C CA . HIS A 1 168 ? -0.091 -5.304 11.207 1.00 94.00 168 HIS A CA 1
ATOM 1261 C C . HIS A 1 168 ? -0.855 -4.445 12.232 1.00 94.00 168 HIS A C 1
ATOM 1263 O O . HIS A 1 168 ? -0.549 -4.474 13.422 1.00 94.00 168 HIS A O 1
ATOM 1269 N N . ALA A 1 169 ? -1.881 -3.698 11.816 1.00 92.06 169 ALA A N 1
ATOM 1270 C CA . ALA A 1 169 ? -2.718 -2.952 12.753 1.00 92.06 169 ALA A CA 1
ATOM 1271 C C . ALA A 1 169 ? -3.539 -3.883 13.671 1.00 92.06 169 ALA A C 1
ATOM 1273 O O . ALA A 1 169 ? -3.662 -3.593 14.862 1.00 92.06 169 ALA A O 1
ATOM 1274 N N . PHE A 1 170 ? -4.037 -5.014 13.160 1.00 91.88 170 PHE A N 1
ATOM 1275 C CA . PHE A 1 170 ? -4.775 -6.018 13.945 1.00 91.88 170 PHE A CA 1
ATOM 1276 C C . PHE A 1 170 ? -3.896 -6.881 14.840 1.00 91.88 170 PHE A C 1
ATOM 1278 O O . PHE A 1 170 ? -4.383 -7.458 15.808 1.00 91.88 170 PHE A O 1
ATOM 1285 N N . SER A 1 171 ? -2.595 -6.926 14.581 1.00 91.81 171 SER A N 1
ATOM 1286 C CA . SER A 1 171 ? -1.653 -7.620 15.452 1.00 91.81 171 SER A CA 1
ATOM 1287 C C . SER A 1 171 ? -1.391 -6.848 16.761 1.00 91.81 171 SER A C 1
ATOM 1289 O O . SER A 1 171 ? -0.949 -7.427 17.750 1.00 91.81 171 SER A O 1
ATOM 1291 N N . LYS A 1 172 ? -1.729 -5.549 16.820 1.00 89.75 172 LYS A N 1
ATOM 1292 C CA . LYS A 1 172 ? -1.489 -4.678 17.986 1.00 89.75 172 LYS A CA 1
ATOM 1293 C C . LYS A 1 172 ? -2.104 -5.142 19.316 1.00 89.75 172 LYS A C 1
ATOM 1295 O O . LYS A 1 172 ? -1.390 -5.010 20.305 1.00 89.75 172 LYS A O 1
ATOM 1300 N N . PRO A 1 173 ? -3.366 -5.606 19.398 1.00 89.56 173 PRO A N 1
ATOM 1301 C CA . PRO A 1 173 ? -3.912 -6.153 20.642 1.00 89.56 173 PRO A CA 1
ATOM 1302 C C . PRO A 1 173 ? -3.341 -7.531 21.002 1.00 89.56 173 PRO A C 1
ATOM 1304 O O . PRO A 1 173 ? -3.328 -7.887 22.174 1.00 89.56 173 PRO A O 1
ATOM 1307 N N . LEU A 1 174 ? -2.872 -8.304 20.016 1.00 90.44 174 LEU A N 1
ATOM 1308 C CA . LEU A 1 174 ? -2.390 -9.674 20.224 1.00 90.44 174 LEU A CA 1
ATOM 1309 C C . LEU A 1 174 ? -0.923 -9.720 20.664 1.00 90.44 174 LEU A C 1
ATOM 1311 O O . LEU A 1 174 ? -0.529 -10.596 21.430 1.00 90.44 174 LEU A O 1
ATOM 1315 N N . LEU A 1 175 ? -0.103 -8.791 20.172 1.00 92.31 175 LEU A N 1
ATOM 1316 C CA . LEU A 1 175 ? 1.324 -8.737 20.470 1.00 92.31 175 LEU A CA 1
ATOM 1317 C C . LEU A 1 175 ? 1.646 -7.706 21.549 1.00 92.31 175 LEU A C 1
ATOM 1319 O O . LEU A 1 175 ? 1.172 -6.570 21.532 1.00 92.31 175 LEU A O 1
ATOM 1323 N N . ALA A 1 176 ? 2.565 -8.075 22.444 1.00 94.19 176 ALA A N 1
ATOM 1324 C CA . ALA A 1 176 ? 3.153 -7.131 23.381 1.00 94.19 176 ALA A CA 1
ATOM 1325 C C . ALA A 1 176 ? 3.828 -5.966 22.631 1.00 94.19 176 ALA A C 1
ATOM 1327 O O . ALA A 1 176 ? 4.438 -6.141 21.571 1.00 94.19 176 ALA A O 1
ATOM 1328 N N . SER A 1 177 ? 3.749 -4.761 23.205 1.00 92.56 177 SER A N 1
ATOM 1329 C CA . SER A 1 177 ? 4.239 -3.527 22.574 1.00 92.56 177 SER A CA 1
ATOM 1330 C C . SER A 1 177 ? 5.712 -3.599 22.157 1.00 92.56 177 SER A C 1
ATOM 1332 O O . SER A 1 177 ? 6.058 -3.083 21.095 1.00 92.56 177 SER A O 1
ATOM 1334 N N . TRP A 1 178 ? 6.550 -4.273 22.952 1.00 93.19 178 TRP A N 1
ATOM 1335 C CA . TRP A 1 178 ? 7.977 -4.452 22.679 1.00 93.19 178 TRP A CA 1
ATOM 1336 C C . TRP A 1 178 ? 8.243 -5.396 21.496 1.00 93.19 178 TRP A C 1
ATOM 1338 O O . TRP A 1 178 ? 9.119 -5.113 20.679 1.00 93.19 178 TRP A O 1
ATOM 1348 N N . VAL A 1 179 ? 7.457 -6.471 21.345 1.00 94.56 179 VAL A N 1
ATOM 1349 C CA . VAL A 1 179 ? 7.588 -7.408 20.214 1.00 94.56 179 VAL A CA 1
ATOM 1350 C C . VAL A 1 179 ? 7.240 -6.696 18.915 1.00 94.56 179 VAL A C 1
ATOM 1352 O O . VAL A 1 179 ? 7.951 -6.832 17.926 1.00 94.56 179 VAL A O 1
ATOM 1355 N N . ARG A 1 180 ? 6.196 -5.861 18.923 1.00 90.75 180 ARG A N 1
ATOM 1356 C CA . ARG A 1 180 ? 5.828 -5.054 17.754 1.00 90.75 180 ARG A CA 1
ATOM 1357 C C . ARG A 1 180 ? 6.946 -4.100 17.347 1.00 90.75 180 ARG A C 1
ATOM 1359 O O . ARG A 1 180 ? 7.277 -4.022 16.168 1.00 90.75 180 ARG A O 1
ATOM 1366 N N . THR A 1 181 ? 7.533 -3.383 18.310 1.00 92.25 181 THR A N 1
ATOM 1367 C CA . THR A 1 181 ? 8.663 -2.495 18.010 1.00 92.25 181 THR A CA 1
ATOM 1368 C C . THR A 1 181 ? 9.865 -3.269 17.488 1.00 92.25 181 THR A C 1
ATOM 1370 O O . THR A 1 181 ? 10.540 -2.753 16.609 1.00 92.25 181 THR A O 1
ATOM 1373 N N . LEU A 1 182 ? 10.085 -4.499 17.967 1.00 93.81 182 LEU A N 1
ATOM 1374 C CA . LEU A 1 182 ? 11.147 -5.382 17.488 1.00 93.81 182 LEU A CA 1
ATOM 1375 C C . LEU A 1 182 ? 10.876 -5.850 16.055 1.00 93.81 182 LEU A C 1
ATOM 1377 O O . LEU A 1 182 ? 11.764 -5.754 15.226 1.00 93.81 182 LEU A O 1
ATOM 1381 N N . ILE A 1 183 ? 9.657 -6.280 15.718 1.00 93.31 183 ILE A N 1
ATOM 1382 C CA . ILE A 1 183 ? 9.305 -6.678 14.344 1.00 93.31 183 ILE A CA 1
ATOM 1383 C C . ILE A 1 183 ? 9.469 -5.496 13.382 1.00 93.31 183 ILE A C 1
ATOM 1385 O O . ILE A 1 183 ? 10.083 -5.642 12.327 1.00 93.31 183 ILE A O 1
ATOM 1389 N N . ALA A 1 184 ? 8.957 -4.317 13.748 1.00 92.81 184 ALA A N 1
ATOM 1390 C CA . ALA A 1 184 ? 9.068 -3.124 12.914 1.00 92.81 184 ALA A CA 1
ATOM 1391 C C . ALA A 1 184 ? 10.529 -2.665 12.758 1.00 92.81 184 ALA A C 1
ATOM 1393 O O . ALA A 1 184 ? 10.948 -2.340 11.647 1.00 92.81 184 ALA A O 1
ATOM 1394 N N . SER A 1 185 ? 11.318 -2.667 13.839 1.00 92.81 185 SER A N 1
ATOM 1395 C CA . SER A 1 185 ? 12.734 -2.292 13.784 1.00 92.81 185 SER A CA 1
ATOM 1396 C C . SER A 1 185 ? 13.590 -3.342 13.080 1.00 92.81 185 SER A C 1
ATOM 1398 O O . SER A 1 185 ? 14.514 -2.965 12.369 1.00 92.81 185 SER A O 1
ATOM 1400 N N . ALA A 1 186 ? 13.269 -4.631 13.206 1.00 94.94 186 ALA A N 1
ATOM 1401 C CA . ALA A 1 186 ? 13.939 -5.712 12.494 1.00 94.94 186 ALA A CA 1
ATOM 1402 C C . ALA A 1 186 ? 13.641 -5.652 10.995 1.00 94.94 186 ALA A C 1
ATOM 1404 O O . ALA A 1 186 ? 14.562 -5.774 10.195 1.00 94.94 186 ALA A O 1
ATOM 1405 N N . LEU A 1 187 ? 12.387 -5.398 10.601 1.00 94.19 187 LEU A N 1
ATOM 1406 C CA . LEU A 1 187 ? 12.021 -5.225 9.196 1.00 94.19 187 LEU A CA 1
ATOM 1407 C C . LEU A 1 187 ? 12.719 -4.001 8.591 1.00 94.19 187 LEU A C 1
ATOM 1409 O O . LEU A 1 187 ? 13.353 -4.111 7.544 1.00 94.19 187 LEU A O 1
ATOM 1413 N N . LEU A 1 188 ? 12.644 -2.845 9.261 1.00 94.50 188 LEU A N 1
ATOM 1414 C CA . LEU A 1 188 ? 13.299 -1.622 8.794 1.00 94.50 188 LEU A CA 1
ATOM 1415 C C . LEU A 1 188 ? 14.826 -1.768 8.794 1.00 94.50 188 LEU A C 1
ATOM 1417 O O . LEU A 1 188 ? 15.483 -1.330 7.856 1.00 94.50 188 LEU A O 1
ATOM 1421 N N . GLY A 1 189 ? 15.380 -2.417 9.817 1.00 95.56 189 GLY A N 1
ATOM 1422 C CA . GLY A 1 189 ? 16.802 -2.715 9.943 1.00 95.56 189 GLY A CA 1
ATOM 1423 C C . GLY A 1 189 ? 17.292 -3.654 8.848 1.00 95.56 189 GLY A C 1
ATOM 1424 O O . GLY A 1 189 ? 18.338 -3.392 8.270 1.00 95.56 189 GLY A O 1
ATOM 1425 N N . ALA A 1 190 ? 16.523 -4.686 8.493 1.00 94.94 190 ALA A N 1
ATOM 1426 C CA . ALA A 1 190 ? 16.841 -5.584 7.384 1.00 94.94 190 ALA A CA 1
ATOM 1427 C C . ALA A 1 190 ? 16.820 -4.851 6.035 1.00 94.94 190 ALA A C 1
ATOM 1429 O O . ALA A 1 190 ? 17.740 -5.015 5.236 1.00 94.94 190 ALA A O 1
ATOM 1430 N N . VAL A 1 191 ? 15.822 -3.988 5.803 1.00 95.19 191 VAL A N 1
ATOM 1431 C CA . VAL A 1 191 ? 15.766 -3.143 4.598 1.00 95.19 191 VAL A CA 1
ATOM 1432 C C . VAL A 1 191 ? 16.943 -2.164 4.563 1.00 95.19 191 VAL A C 1
ATOM 1434 O O . VAL A 1 191 ? 17.604 -2.046 3.537 1.00 95.19 191 VAL A O 1
ATOM 1437 N N . ALA A 1 192 ? 17.255 -1.496 5.675 1.00 95.62 192 ALA A N 1
ATOM 1438 C CA . ALA A 1 192 ? 18.380 -0.568 5.759 1.00 95.62 192 ALA A CA 1
ATOM 1439 C C . ALA A 1 192 ? 19.727 -1.278 5.557 1.00 95.62 192 ALA A C 1
ATOM 1441 O O . ALA A 1 192 ? 20.560 -0.791 4.800 1.00 95.62 192 ALA A O 1
ATOM 1442 N N . LEU A 1 193 ? 19.922 -2.445 6.178 1.00 95.12 193 LEU A N 1
ATOM 1443 C CA . LEU A 1 193 ? 21.115 -3.275 6.007 1.00 95.12 193 LEU A CA 1
ATOM 1444 C C . LEU A 1 193 ? 21.288 -3.672 4.540 1.00 95.12 193 LEU A C 1
ATOM 1446 O O . LEU A 1 193 ? 22.378 -3.524 3.999 1.00 95.12 193 LEU A O 1
ATOM 1450 N N . LEU A 1 194 ? 20.211 -4.117 3.888 1.00 94.56 194 LEU A N 1
ATOM 1451 C CA . LEU A 1 194 ? 20.213 -4.458 2.469 1.00 94.56 194 LEU A CA 1
ATOM 1452 C C . LEU A 1 194 ? 20.640 -3.256 1.615 1.00 94.56 194 LEU A C 1
ATOM 1454 O O . LEU A 1 194 ? 21.571 -3.389 0.826 1.00 94.56 194 LEU A O 1
ATOM 1458 N N . LEU A 1 195 ? 20.032 -2.084 1.826 1.00 94.19 195 LEU A N 1
ATOM 1459 C CA . LEU A 1 195 ? 20.353 -0.857 1.086 1.00 94.19 195 LEU A CA 1
ATOM 1460 C C . LEU A 1 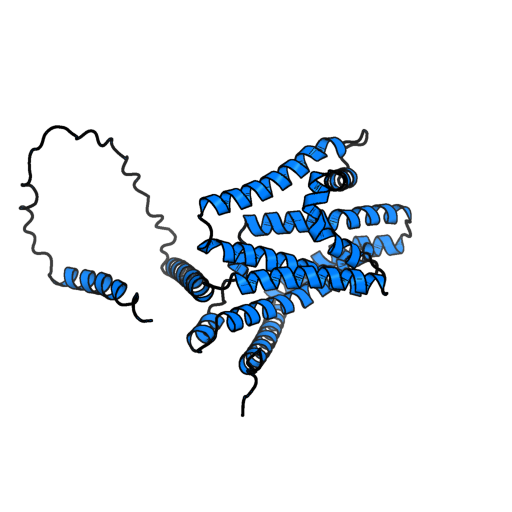195 ? 21.793 -0.368 1.330 1.00 94.19 195 LEU A C 1
ATOM 1462 O O . LEU A 1 195 ? 22.436 0.127 0.409 1.00 94.19 195 LEU A O 1
ATOM 1466 N N . ILE A 1 196 ? 22.312 -0.503 2.553 1.00 95.44 196 ILE A N 1
ATOM 1467 C CA . ILE A 1 196 ? 23.682 -0.093 2.898 1.00 95.44 196 ILE A CA 1
ATOM 1468 C C . ILE A 1 196 ? 24.701 -1.083 2.328 1.00 95.44 196 ILE A C 1
ATOM 1470 O O . ILE A 1 196 ? 25.708 -0.669 1.758 1.00 95.44 196 ILE A O 1
ATOM 1474 N N . SER A 1 197 ? 24.441 -2.387 2.447 1.00 94.31 197 SER A N 1
ATOM 1475 C CA . SER A 1 197 ? 25.355 -3.440 1.984 1.00 94.31 197 SER A CA 1
ATOM 1476 C C . SER A 1 197 ? 25.575 -3.427 0.470 1.00 94.31 197 SER A C 1
ATOM 1478 O O . SER A 1 197 ? 26.631 -3.841 -0.001 1.00 94.31 197 SER A O 1
ATOM 1480 N N . SER A 1 198 ? 24.612 -2.909 -0.293 1.00 92.38 198 SER A N 1
ATOM 1481 C CA . SER A 1 198 ? 24.706 -2.772 -1.744 1.00 92.38 198 SER A CA 1
ATOM 1482 C C . SER A 1 198 ? 25.366 -1.469 -2.203 1.00 92.38 198 SER A C 1
ATOM 1484 O O . SER A 1 198 ? 25.716 -1.380 -3.377 1.00 92.38 198 SER A O 1
ATOM 1486 N N . LEU A 1 199 ? 25.579 -0.471 -1.326 1.00 94.62 199 LEU A N 1
ATOM 1487 C CA . LEU A 1 199 ? 26.189 0.822 -1.693 1.00 94.62 199 LEU A CA 1
ATOM 1488 C C . LEU A 1 199 ?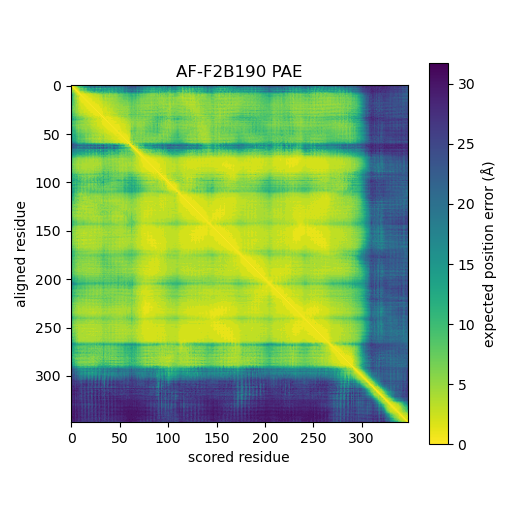 27.509 0.686 -2.473 1.00 94.62 199 LEU A C 1
ATOM 1490 O O . LEU A 1 199 ? 27.638 1.364 -3.495 1.00 94.62 199 LEU A O 1
ATOM 1494 N N . PRO A 1 200 ? 28.461 -0.187 -2.077 1.00 94.25 200 PRO A N 1
ATOM 1495 C CA . PRO A 1 200 ? 29.716 -0.344 -2.812 1.00 94.25 200 PRO A CA 1
ATOM 1496 C C . PRO A 1 200 ? 29.513 -0.833 -4.250 1.00 94.25 200 PRO A C 1
ATOM 1498 O O . PRO A 1 200 ? 30.276 -0.463 -5.130 1.00 94.25 200 PRO A O 1
ATOM 1501 N N . LEU A 1 201 ? 28.458 -1.615 -4.504 1.00 91.75 201 LEU A N 1
ATOM 1502 C CA . LEU A 1 201 ? 28.134 -2.155 -5.831 1.00 91.75 201 LEU A CA 1
ATOM 1503 C C . LEU A 1 201 ? 27.517 -1.095 -6.763 1.00 91.75 201 LEU A C 1
ATOM 1505 O O . LEU A 1 201 ? 27.474 -1.278 -7.977 1.00 91.75 201 LEU A O 1
ATOM 1509 N N . GLY A 1 202 ? 27.032 0.016 -6.201 1.00 91.38 202 GLY A N 1
ATOM 1510 C CA . GLY A 1 202 ? 26.543 1.171 -6.956 1.00 91.38 202 GLY A CA 1
ATOM 1511 C C . GLY A 1 202 ? 27.638 2.144 -7.397 1.00 91.38 202 GLY A C 1
ATOM 1512 O O . GLY A 1 202 ? 27.392 2.984 -8.264 1.00 91.38 202 GLY A O 1
ATOM 1513 N N . MET A 1 203 ? 28.831 2.053 -6.801 1.00 94.19 203 MET A N 1
ATOM 1514 C CA . MET A 1 203 ? 29.970 2.901 -7.143 1.00 94.19 203 MET A CA 1
ATOM 1515 C C . MET A 1 203 ? 30.695 2.323 -8.358 1.00 94.19 203 MET A C 1
ATOM 1517 O O . MET A 1 203 ? 31.251 1.231 -8.300 1.00 94.19 203 MET A O 1
ATOM 1521 N N . SER A 1 204 ? 30.673 3.066 -9.462 1.00 93.81 204 SER A N 1
ATOM 1522 C CA . SER A 1 204 ? 31.483 2.797 -10.652 1.00 93.81 204 SER A CA 1
ATOM 1523 C C . SER A 1 204 ? 32.590 3.843 -10.779 1.00 93.81 204 SER A C 1
ATOM 1525 O O . SER A 1 204 ? 32.508 4.901 -10.152 1.00 93.81 204 SER A O 1
ATOM 1527 N N . ASP A 1 205 ? 33.578 3.601 -11.642 1.00 94.31 205 ASP A N 1
ATOM 1528 C CA . ASP A 1 205 ? 34.639 4.580 -11.937 1.00 94.31 205 ASP A CA 1
ATOM 1529 C C . ASP A 1 205 ? 34.077 5.922 -12.450 1.00 94.31 205 ASP A C 1
ATOM 1531 O O . ASP A 1 205 ? 34.678 6.975 -12.252 1.00 94.31 205 ASP A O 1
ATOM 1535 N N . ASN A 1 206 ? 32.872 5.902 -13.034 1.00 93.81 206 ASN A N 1
ATOM 1536 C CA . ASN A 1 206 ? 32.156 7.080 -13.535 1.00 93.81 206 ASN A CA 1
ATOM 1537 C C . ASN A 1 206 ? 31.219 7.724 -12.491 1.00 93.81 206 ASN A C 1
A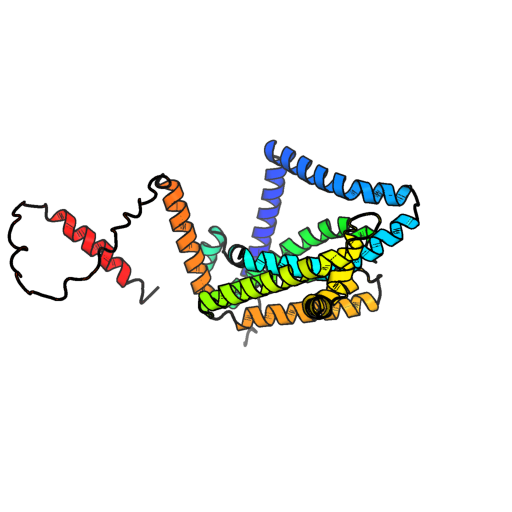TOM 1539 O O . ASN A 1 206 ? 30.408 8.587 -12.832 1.00 93.81 206 ASN A O 1
ATOM 1543 N N . GLY A 1 207 ? 31.298 7.305 -11.226 1.00 94.38 207 GLY A N 1
ATOM 1544 C CA . GLY A 1 207 ? 30.456 7.783 -10.131 1.00 94.38 207 GLY A CA 1
ATOM 1545 C C . GLY A 1 207 ? 29.339 6.813 -9.735 1.00 94.38 207 GLY A C 1
ATOM 1546 O O . GLY A 1 207 ? 29.327 5.635 -10.105 1.00 94.38 207 GLY A O 1
ATOM 1547 N N . PHE A 1 208 ? 28.402 7.312 -8.926 1.00 94.44 208 PHE A N 1
ATOM 1548 C CA . PHE A 1 208 ? 27.319 6.515 -8.354 1.00 94.44 208 PHE A CA 1
ATOM 1549 C C . PHE A 1 208 ? 26.152 6.360 -9.334 1.00 94.44 208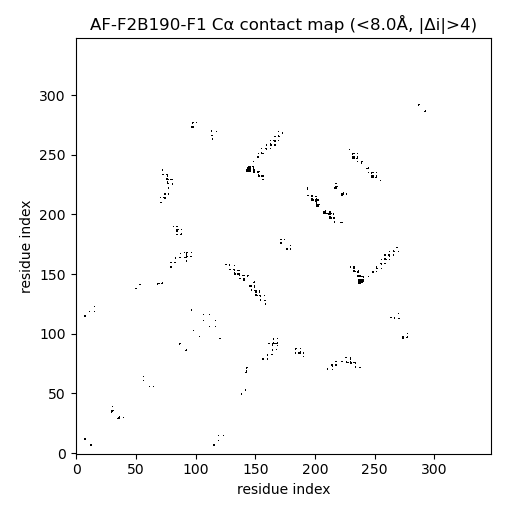 PHE A C 1
ATOM 1551 O O . PHE A 1 208 ? 25.500 7.344 -9.695 1.00 94.44 208 PHE A O 1
ATOM 1558 N N . SER A 1 209 ? 25.847 5.121 -9.720 1.00 92.31 209 SER A N 1
ATOM 1559 C CA . SER A 1 209 ? 24.673 4.809 -10.535 1.00 92.31 209 SER A CA 1
ATOM 1560 C C . SER A 1 209 ? 23.562 4.210 -9.672 1.00 92.31 209 SER A C 1
ATOM 1562 O O . SER A 1 209 ? 23.665 3.103 -9.143 1.00 92.31 209 SER A O 1
ATOM 1564 N N . TRP A 1 210 ? 22.445 4.936 -9.562 1.00 88.31 210 TRP A N 1
ATOM 1565 C CA . TRP A 1 210 ? 21.260 4.470 -8.831 1.00 88.31 210 TRP A CA 1
ATOM 1566 C C . TRP A 1 210 ? 20.713 3.147 -9.379 1.00 88.31 210 TRP A C 1
ATOM 1568 O O . TRP A 1 210 ? 20.187 2.333 -8.625 1.00 88.31 210 TRP A O 1
ATOM 1578 N N . GLN A 1 211 ? 20.841 2.912 -10.685 1.00 89.56 211 GLN A N 1
ATOM 1579 C CA . GLN A 1 211 ? 20.317 1.710 -11.334 1.00 89.56 211 GLN A CA 1
ATOM 1580 C C . GLN A 1 211 ? 21.122 0.471 -10.967 1.00 89.56 211 GLN A C 1
ATOM 1582 O O . GLN A 1 211 ? 20.537 -0.541 -10.584 1.00 89.56 211 GLN A O 1
ATOM 1587 N N . THR A 1 212 ? 22.454 0.552 -11.039 1.00 91.00 212 THR A N 1
ATOM 1588 C CA . THR A 1 212 ? 23.326 -0.570 -10.668 1.00 91.00 212 THR A CA 1
ATOM 1589 C C . THR A 1 212 ? 23.198 -0.876 -9.183 1.00 91.00 212 THR A C 1
ATOM 1591 O O . THR A 1 212 ? 23.121 -2.046 -8.811 1.00 91.00 212 THR A O 1
ATOM 1594 N N . TRP A 1 213 ? 23.067 0.155 -8.345 1.00 93.94 213 TRP A N 1
ATOM 1595 C CA . TRP A 1 213 ? 22.801 -0.003 -6.919 1.00 93.94 213 TRP A CA 1
ATOM 1596 C C . TRP A 1 213 ? 21.488 -0.754 -6.647 1.00 93.94 213 TRP A C 1
ATOM 1598 O O . TRP A 1 213 ? 21.488 -1.756 -5.932 1.00 93.94 213 TRP A O 1
ATOM 1608 N N . LEU A 1 214 ? 20.373 -0.336 -7.259 1.00 92.50 214 LEU A N 1
ATOM 1609 C CA . LEU A 1 214 ? 19.069 -0.983 -7.065 1.00 92.50 214 LEU A CA 1
ATOM 1610 C C . LEU A 1 214 ? 19.025 -2.414 -7.621 1.00 92.50 214 LEU A C 1
ATOM 1612 O O . LEU A 1 214 ? 18.435 -3.298 -6.997 1.00 92.50 214 LEU A O 1
ATOM 1616 N N . LEU A 1 215 ? 19.666 -2.664 -8.764 1.00 91.50 215 LEU A N 1
ATOM 1617 C CA . LEU A 1 215 ? 19.818 -4.015 -9.310 1.00 91.50 215 LEU A CA 1
ATOM 1618 C C . LEU A 1 215 ? 20.650 -4.902 -8.376 1.00 91.50 215 LEU A C 1
ATOM 1620 O O . LEU A 1 215 ? 20.299 -6.059 -8.152 1.00 91.50 215 LEU A O 1
ATOM 1624 N N . SER A 1 216 ? 21.700 -4.342 -7.774 1.00 93.75 216 SER A N 1
ATOM 1625 C CA . SER A 1 216 ? 22.554 -5.039 -6.806 1.00 93.75 216 SER A CA 1
ATOM 1626 C C . SER A 1 216 ? 21.818 -5.377 -5.509 1.00 93.75 216 SER A C 1
ATOM 1628 O O . SER A 1 216 ? 22.004 -6.452 -4.939 1.00 93.75 216 SER A O 1
ATOM 1630 N N . CYS A 1 217 ? 20.923 -4.496 -5.054 1.00 94.44 217 CYS A N 1
ATOM 1631 C CA . CYS A 1 217 ? 20.026 -4.791 -3.938 1.00 94.44 217 CYS A CA 1
ATOM 1632 C C . CYS A 1 217 ? 19.183 -6.046 -4.210 1.00 94.44 217 CYS A C 1
ATOM 1634 O O . CYS A 1 217 ? 19.036 -6.898 -3.333 1.00 94.44 217 CYS A O 1
ATOM 1636 N N . GLN A 1 218 ? 18.631 -6.163 -5.419 1.00 92.38 218 GLN A N 1
ATOM 1637 C CA . GLN A 1 218 ? 17.756 -7.271 -5.796 1.00 92.38 218 GLN A CA 1
ATOM 1638 C C . GLN A 1 218 ? 18.518 -8.573 -6.063 1.00 92.38 218 GLN A C 1
ATOM 1640 O O . GLN A 1 218 ? 18.005 -9.644 -5.739 1.00 92.38 218 GLN A O 1
ATOM 1645 N N . SER A 1 219 ? 19.723 -8.495 -6.636 1.00 92.56 219 SER A N 1
ATOM 1646 C CA . SER A 1 219 ? 20.557 -9.673 -6.903 1.00 92.56 219 SER A CA 1
ATOM 1647 C C . SER A 1 219 ? 21.143 -10.290 -5.630 1.00 92.56 219 SER A C 1
ATOM 1649 O O . SER A 1 219 ? 21.520 -11.462 -5.636 1.00 92.56 219 SER A O 1
ATOM 1651 N N . SER A 1 220 ? 21.181 -9.540 -4.522 1.00 95.31 220 SER A N 1
ATOM 1652 C CA . SER A 1 220 ? 21.572 -10.077 -3.220 1.00 95.31 220 SER A CA 1
ATOM 1653 C C . SER A 1 220 ? 20.630 -11.214 -2.770 1.00 95.31 220 SER A C 1
ATOM 1655 O O . SER A 1 220 ? 19.416 -11.136 -2.982 1.00 95.31 220 SER A O 1
ATOM 1657 N N . PRO A 1 221 ? 21.134 -12.269 -2.099 1.00 94.38 221 PRO A N 1
ATOM 1658 C CA . PRO A 1 221 ? 20.298 -13.393 -1.664 1.00 94.38 221 PRO A CA 1
ATOM 1659 C C . PRO A 1 221 ? 19.213 -12.952 -0.673 1.00 94.38 221 PRO A C 1
ATOM 1661 O O . PRO A 1 221 ? 18.069 -13.393 -0.762 1.00 94.38 221 PRO A O 1
ATOM 1664 N N . ILE A 1 222 ? 19.551 -12.025 0.230 1.00 94.38 222 ILE A N 1
ATOM 1665 C CA . ILE A 1 222 ? 18.607 -11.442 1.190 1.00 94.38 222 ILE A CA 1
ATOM 1666 C C . ILE A 1 222 ? 17.531 -10.644 0.446 1.00 94.38 222 ILE A C 1
ATOM 1668 O O . ILE A 1 222 ? 16.343 -10.818 0.717 1.00 94.38 222 ILE A O 1
ATOM 1672 N N . GLY A 1 223 ? 17.922 -9.815 -0.526 1.00 94.62 223 GLY A N 1
ATOM 1673 C CA . GLY A 1 223 ? 16.977 -9.037 -1.322 1.00 94.62 223 GLY A CA 1
ATOM 1674 C C . GLY A 1 223 ? 16.052 -9.896 -2.166 1.00 94.62 223 GLY A C 1
ATOM 1675 O O . GLY A 1 223 ? 14.849 -9.638 -2.186 1.00 94.62 223 GLY A O 1
ATOM 1676 N N . SER A 1 224 ? 16.565 -10.960 -2.777 1.00 95.12 224 SER A N 1
ATOM 1677 C CA . SER A 1 224 ? 15.756 -11.926 -3.521 1.00 95.12 224 SER A CA 1
ATOM 1678 C C . SER A 1 224 ? 14.692 -12.580 -2.629 1.00 95.12 224 SER A C 1
ATOM 1680 O O . SER A 1 224 ? 13.511 -12.567 -2.975 1.00 95.12 224 SER A O 1
ATOM 1682 N N . ILE A 1 225 ? 15.068 -13.045 -1.430 1.00 95.88 225 ILE A N 1
ATOM 1683 C CA . ILE A 1 225 ? 14.128 -13.663 -0.476 1.00 95.88 225 ILE A CA 1
ATOM 1684 C C . ILE A 1 225 ? 13.082 -12.650 0.009 1.00 95.88 225 ILE A C 1
ATOM 1686 O O . ILE A 1 225 ? 11.888 -12.949 0.008 1.00 95.88 225 ILE A O 1
ATOM 1690 N N . MET A 1 226 ? 13.505 -11.445 0.405 1.00 95.50 226 MET A N 1
ATOM 1691 C CA . MET A 1 226 ? 12.592 -10.424 0.932 1.00 95.50 226 MET A CA 1
ATOM 1692 C C . MET A 1 226 ? 11.631 -9.886 -0.134 1.00 95.50 226 MET A C 1
ATOM 1694 O O . MET A 1 226 ? 10.486 -9.560 0.177 1.00 95.50 226 MET A O 1
ATOM 1698 N N . THR A 1 227 ? 12.076 -9.788 -1.388 1.00 96.31 227 THR A N 1
ATOM 1699 C CA . THR A 1 227 ? 11.259 -9.255 -2.488 1.00 96.31 227 THR A CA 1
ATOM 1700 C C . THR A 1 227 ? 10.414 -10.308 -3.200 1.00 96.31 227 THR A C 1
ATOM 1702 O O . THR A 1 227 ? 9.490 -9.936 -3.925 1.00 96.31 227 THR A O 1
ATOM 1705 N N . LEU A 1 228 ? 10.657 -11.601 -2.951 1.00 96.44 228 LEU A N 1
ATOM 1706 C CA . LEU A 1 228 ? 9.926 -12.735 -3.524 1.00 96.44 228 LEU A CA 1
ATOM 1707 C C . LEU A 1 228 ? 8.394 -12.559 -3.542 1.00 96.44 228 LEU A C 1
ATOM 1709 O O . LEU A 1 228 ? 7.816 -12.694 -4.624 1.00 96.44 228 LEU A O 1
ATOM 1713 N N . PRO A 1 229 ? 7.707 -12.200 -2.433 1.00 96.75 229 PRO A N 1
ATOM 1714 C CA . PRO A 1 229 ? 6.249 -12.045 -2.446 1.00 96.75 229 PRO A CA 1
ATOM 1715 C C . PRO A 1 229 ? 5.758 -10.901 -3.346 1.00 96.75 229 PRO A C 1
ATOM 1717 O O . PRO A 1 229 ? 4.580 -10.867 -3.696 1.00 96.75 229 PRO A O 1
ATOM 1720 N N . PHE A 1 230 ? 6.636 -9.974 -3.740 1.00 97.56 230 PHE A N 1
ATOM 1721 C CA . PHE A 1 230 ? 6.295 -8.833 -4.588 1.00 97.56 230 PHE A CA 1
ATOM 1722 C C . PHE A 1 230 ? 6.634 -9.041 -6.075 1.00 97.56 230 PHE A C 1
ATOM 1724 O O . PHE A 1 230 ? 6.192 -8.264 -6.924 1.00 97.56 230 PHE A O 1
ATOM 1731 N N . VAL A 1 231 ? 7.374 -10.102 -6.420 1.00 97.19 231 VAL A N 1
ATOM 1732 C CA . VAL A 1 231 ? 7.748 -10.428 -7.810 1.00 97.19 231 VAL A CA 1
ATOM 1733 C C . VAL A 1 231 ? 6.533 -10.605 -8.735 1.00 97.19 231 VAL A C 1
ATOM 1735 O O . VAL A 1 231 ? 6.578 -10.069 -9.848 1.00 97.19 231 VAL A O 1
ATOM 1738 N N . PRO A 1 232 ? 5.433 -11.277 -8.328 1.00 98.12 232 PRO A N 1
ATOM 1739 C CA . PRO A 1 232 ? 4.274 -11.455 -9.202 1.00 98.12 232 PRO A CA 1
ATOM 1740 C C . PRO A 1 232 ? 3.665 -10.138 -9.691 1.00 98.12 232 PRO A C 1
ATOM 1742 O O . PRO A 1 232 ? 3.262 -10.061 -10.848 1.00 98.12 232 PRO A O 1
ATOM 1745 N N . PHE A 1 233 ? 3.665 -9.080 -8.870 1.00 97.62 233 PHE A N 1
ATOM 1746 C CA . PHE A 1 233 ? 3.129 -7.772 -9.266 1.00 97.62 233 PHE A CA 1
ATOM 1747 C C . PHE A 1 233 ? 3.996 -7.105 -10.337 1.00 97.62 233 PHE A C 1
ATOM 1749 O O . PHE A 1 233 ? 3.468 -6.556 -11.303 1.00 97.62 233 PHE A O 1
ATOM 1756 N N . ALA A 1 234 ? 5.325 -7.205 -10.219 1.00 96.56 234 ALA A N 1
ATOM 1757 C CA . ALA A 1 234 ? 6.246 -6.690 -11.231 1.00 96.56 234 ALA A CA 1
ATOM 1758 C C . ALA A 1 234 ? 6.092 -7.437 -12.566 1.00 96.56 234 ALA A C 1
ATOM 1760 O O . ALA A 1 234 ? 6.031 -6.815 -13.628 1.00 96.56 234 ALA A O 1
ATOM 1761 N N . LYS A 1 235 ? 5.963 -8.770 -12.516 1.00 97.12 235 LYS A N 1
ATOM 1762 C CA . LYS A 1 235 ? 5.732 -9.602 -13.706 1.00 97.12 235 LYS A CA 1
ATOM 1763 C C . LYS A 1 235 ? 4.361 -9.365 -14.336 1.00 97.12 235 LYS A C 1
ATOM 1765 O O . LYS A 1 235 ? 4.266 -9.331 -15.560 1.00 97.12 235 LYS A O 1
ATOM 1770 N N . LEU A 1 236 ? 3.327 -9.134 -13.525 1.00 97.56 236 LEU A N 1
ATOM 1771 C CA . LEU A 1 236 ? 2.014 -8.724 -14.014 1.00 97.56 236 LEU A CA 1
ATOM 1772 C C . LEU A 1 236 ? 2.113 -7.392 -14.761 1.00 97.56 236 LEU A C 1
ATOM 1774 O O . LEU A 1 236 ? 1.621 -7.303 -15.878 1.00 97.56 236 LEU A O 1
ATOM 1778 N N . MET A 1 237 ? 2.811 -6.401 -14.201 1.00 96.75 237 MET A N 1
ATOM 1779 C CA . MET A 1 237 ? 2.970 -5.081 -14.821 1.00 96.75 237 MET A CA 1
ATOM 1780 C C . MET A 1 237 ? 3.684 -5.145 -16.183 1.00 96.75 237 MET A C 1
ATOM 1782 O O . MET A 1 237 ? 3.291 -4.463 -17.128 1.00 96.75 237 MET A O 1
ATOM 1786 N N . GLN A 1 238 ? 4.707 -5.996 -16.303 1.00 96.00 238 GLN A N 1
ATOM 1787 C CA . GLN A 1 238 ? 5.472 -6.199 -17.542 1.00 96.00 238 GLN A CA 1
ATOM 1788 C C . GLN A 1 238 ? 4.741 -7.067 -18.577 1.00 96.00 238 GLN A C 1
ATOM 1790 O O . GLN A 1 238 ? 5.117 -7.071 -19.747 1.00 96.00 238 GLN A O 1
ATOM 1795 N N . SER A 1 239 ? 3.721 -7.830 -18.175 1.00 96.69 239 SER A N 1
ATOM 1796 C CA . SER A 1 239 ? 3.068 -8.764 -19.088 1.00 96.69 239 SER A CA 1
ATOM 1797 C C . SER A 1 239 ? 2.308 -8.016 -20.191 1.00 96.69 239 SER A C 1
ATOM 1799 O O . SER A 1 239 ? 1.518 -7.116 -19.877 1.00 96.69 239 SER A O 1
ATOM 1801 N N . PRO A 1 240 ? 2.459 -8.423 -21.466 1.00 96.50 240 PRO A N 1
ATOM 1802 C CA . PRO A 1 240 ? 1.540 -8.017 -22.522 1.00 96.50 240 PRO A CA 1
ATOM 1803 C C . PRO A 1 240 ? 0.151 -8.632 -22.284 1.00 96.50 240 PRO A C 1
ATOM 1805 O O . PRO A 1 240 ? -0.013 -9.539 -21.458 1.00 96.50 240 PRO A O 1
ATOM 1808 N N . ILE A 1 241 ? -0.850 -8.148 -23.023 1.00 97.31 241 ILE A N 1
ATOM 1809 C CA . ILE A 1 241 ? -2.218 -8.683 -22.989 1.00 97.31 241 ILE A CA 1
ATOM 1810 C C . ILE A 1 241 ? -2.193 -10.126 -23.517 1.00 97.31 241 ILE A C 1
ATOM 1812 O O . ILE A 1 241 ? -1.823 -10.361 -24.664 1.00 97.31 241 ILE A O 1
ATOM 1816 N N . GLY A 1 242 ? -2.577 -11.098 -22.685 1.00 96.62 242 GLY A N 1
ATOM 1817 C CA . GLY A 1 242 ? -2.587 -12.515 -23.060 1.00 96.62 242 GLY A CA 1
ATOM 1818 C C . GLY A 1 242 ? -2.700 -13.470 -21.870 1.00 96.62 242 GLY A C 1
ATOM 1819 O O . GLY A 1 242 ? -2.993 -13.060 -20.745 1.00 96.62 242 GLY A O 1
ATOM 1820 N N . LEU A 1 243 ? -2.434 -14.760 -22.109 1.00 97.69 243 LEU A N 1
ATOM 1821 C CA . LEU A 1 243 ? -2.472 -15.805 -21.073 1.00 97.69 243 LEU A CA 1
ATOM 1822 C C . LEU A 1 243 ? -1.423 -15.594 -19.972 1.00 97.69 243 LEU A C 1
ATOM 1824 O O . LEU A 1 243 ? -1.685 -15.905 -18.811 1.00 97.69 243 LEU A O 1
ATOM 1828 N N . SER A 1 244 ? -0.267 -15.010 -20.305 1.00 97.31 244 SER A N 1
ATOM 1829 C CA . SER A 1 244 ? 0.758 -14.650 -19.318 1.00 97.31 244 SER A CA 1
ATOM 1830 C C . SER A 1 244 ? 0.219 -13.661 -18.283 1.00 97.31 244 SER A C 1
ATOM 1832 O O . SER A 1 244 ? 0.451 -13.836 -17.088 1.00 97.31 244 SER A O 1
ATOM 1834 N N . MET A 1 245 ? -0.564 -12.669 -18.721 1.00 97.81 245 MET A N 1
ATOM 1835 C CA . MET A 1 245 ? -1.176 -11.679 -17.833 1.00 97.81 245 MET A CA 1
ATOM 1836 C C . MET A 1 245 ? -2.170 -12.349 -16.890 1.00 97.81 245 MET A C 1
ATOM 1838 O O . MET A 1 245 ? -2.151 -12.072 -15.696 1.00 97.81 245 MET A O 1
ATOM 1842 N N . LEU A 1 246 ? -3.000 -13.261 -17.407 1.00 98.00 246 LEU A N 1
ATOM 1843 C CA . LEU A 1 246 ? -3.959 -14.016 -16.598 1.00 98.00 246 LEU A CA 1
ATOM 1844 C C . LEU A 1 246 ? -3.249 -14.870 -15.533 1.00 98.00 246 LEU A C 1
ATOM 1846 O O . LEU A 1 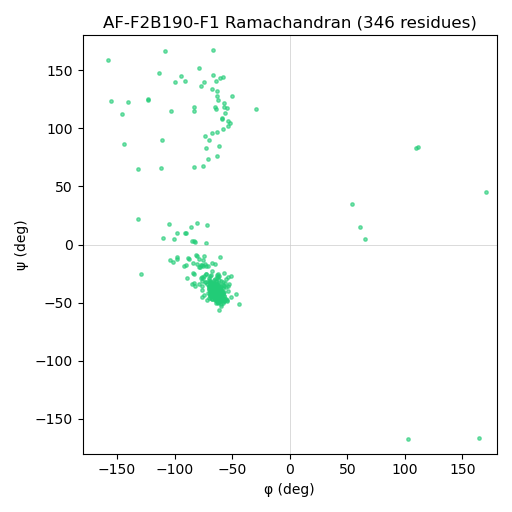246 ? -3.673 -14.886 -14.378 1.00 98.00 246 LEU A O 1
ATOM 1850 N N . GLY A 1 247 ? -2.145 -15.530 -15.900 1.00 98.06 247 GLY A N 1
ATOM 1851 C CA . GLY A 1 247 ? -1.329 -16.323 -14.978 1.00 98.06 247 GLY A CA 1
ATOM 1852 C C . GLY A 1 247 ? -0.780 -15.481 -13.825 1.00 98.06 247 GLY A C 1
ATOM 1853 O O . GLY A 1 247 ? -1.037 -15.787 -12.659 1.00 98.06 247 GLY A O 1
ATOM 1854 N N . TRP A 1 248 ? -0.108 -14.367 -14.127 1.00 98.19 248 TRP A N 1
ATOM 1855 C CA . TRP A 1 248 ? 0.419 -13.471 -13.090 1.00 98.19 248 TRP A CA 1
ATOM 1856 C C . TRP A 1 248 ? -0.681 -12.787 -12.273 1.00 98.19 248 TRP A C 1
ATOM 1858 O O . TRP A 1 248 ? -0.530 -12.629 -11.061 1.00 98.19 248 TRP A O 1
ATOM 1868 N N . LEU A 1 249 ? -1.809 -12.438 -12.899 1.00 98.25 249 LEU A N 1
ATOM 1869 C CA . LEU A 1 249 ? -2.974 -11.886 -12.211 1.00 98.25 249 LEU A CA 1
ATOM 1870 C C . LEU A 1 249 ? -3.538 -12.884 -11.204 1.00 98.25 249 LEU A C 1
ATOM 1872 O O . LEU A 1 249 ? -3.815 -12.499 -10.071 1.00 98.25 249 LEU A O 1
ATOM 1876 N N . SER A 1 250 ? -3.659 -14.158 -11.582 1.00 98.19 250 SER A N 1
ATOM 1877 C CA . SER A 1 250 ? -4.149 -15.204 -10.681 1.00 98.19 250 SER A CA 1
ATOM 1878 C C . SER A 1 250 ? -3.258 -15.359 -9.444 1.00 98.19 250 SER A C 1
ATOM 1880 O O . SER A 1 250 ? -3.777 -15.437 -8.333 1.00 98.19 250 SER A O 1
ATOM 1882 N N . LEU A 1 251 ? -1.930 -15.286 -9.606 1.00 98.19 251 LEU A N 1
ATOM 1883 C CA . LEU A 1 251 ? -0.977 -15.308 -8.491 1.00 98.19 251 LEU A CA 1
ATOM 1884 C C . LEU A 1 251 ? -1.109 -14.068 -7.596 1.00 98.19 251 LEU A C 1
ATOM 1886 O O . LEU A 1 251 ? -1.148 -14.198 -6.373 1.00 98.19 251 LEU A O 1
ATOM 1890 N N . CYS A 1 252 ? -1.230 -12.873 -8.182 1.00 98.19 252 CYS A N 1
ATOM 1891 C CA . CYS A 1 252 ? -1.437 -11.635 -7.423 1.00 98.19 252 CYS A CA 1
ATOM 1892 C C . CYS A 1 252 ? -2.750 -11.676 -6.626 1.00 98.19 252 CYS A C 1
ATOM 1894 O O . CYS A 1 252 ? -2.782 -11.303 -5.454 1.00 98.19 252 CYS A O 1
ATOM 1896 N N . VAL A 1 253 ? -3.828 -12.168 -7.243 1.00 98.19 253 VAL A N 1
ATOM 1897 C CA . VAL A 1 253 ? -5.129 -12.354 -6.588 1.00 98.19 253 VAL A CA 1
ATOM 1898 C C . VAL A 1 253 ? -5.036 -13.408 -5.486 1.00 98.19 253 VAL A C 1
ATOM 1900 O O . VAL A 1 253 ? -5.588 -13.186 -4.414 1.00 98.19 253 VAL A O 1
ATOM 1903 N N . ALA A 1 254 ? -4.308 -14.508 -5.688 1.00 98.12 254 ALA A N 1
ATOM 1904 C CA . ALA A 1 254 ? -4.106 -15.523 -4.655 1.00 98.12 254 ALA A CA 1
ATOM 1905 C C . ALA A 1 254 ? -3.397 -14.945 -3.418 1.00 98.12 254 ALA A C 1
ATOM 1907 O O . ALA A 1 254 ? -3.881 -15.125 -2.300 1.00 98.12 254 ALA A O 1
ATOM 1908 N N . ILE A 1 255 ? -2.312 -14.184 -3.608 1.00 97.94 255 ILE A N 1
ATOM 1909 C CA . ILE A 1 255 ? -1.607 -13.485 -2.516 1.00 97.94 255 ILE A CA 1
ATOM 1910 C C . ILE A 1 255 ? -2.558 -12.529 -1.789 1.00 97.94 255 ILE A C 1
ATOM 1912 O O . ILE A 1 255 ? -2.606 -12.510 -0.557 1.00 97.94 255 ILE A O 1
ATOM 1916 N N . LEU A 1 256 ? -3.351 -11.769 -2.545 1.00 97.44 256 LEU A N 1
ATOM 1917 C CA . LEU A 1 256 ? -4.309 -10.824 -1.987 1.00 97.44 256 LEU A CA 1
ATOM 1918 C C . LEU A 1 256 ? -5.411 -11.523 -1.173 1.00 97.44 256 LEU A C 1
ATOM 1920 O O . LEU A 1 256 ? -5.749 -11.071 -0.079 1.00 97.44 256 LEU A O 1
ATOM 1924 N N . VAL A 1 257 ? -5.951 -12.636 -1.676 1.00 97.50 257 VAL A N 1
ATOM 1925 C CA . VAL A 1 257 ? -6.959 -13.451 -0.980 1.00 97.50 257 VAL A CA 1
ATOM 1926 C C . VAL A 1 257 ? -6.388 -14.025 0.312 1.00 97.50 257 VAL A C 1
ATOM 1928 O O . VAL A 1 257 ? -7.062 -13.955 1.336 1.00 97.50 257 VAL A O 1
ATOM 1931 N N . ILE A 1 258 ? -5.148 -14.524 0.303 1.00 97.75 258 ILE A N 1
ATOM 1932 C CA . ILE A 1 258 ? -4.469 -15.008 1.515 1.00 97.75 258 ILE A CA 1
ATOM 1933 C C . ILE A 1 258 ? -4.320 -13.870 2.531 1.00 97.75 258 ILE A C 1
ATOM 1935 O O . ILE A 1 258 ? -4.682 -14.039 3.695 1.00 97.75 258 ILE A O 1
ATOM 1939 N N . ALA A 1 259 ? -3.853 -12.695 2.100 1.00 96.56 259 ALA A N 1
ATOM 1940 C CA . ALA A 1 259 ? -3.701 -11.541 2.983 1.00 96.56 259 ALA A CA 1
ATOM 1941 C C . ALA A 1 259 ? -5.043 -11.115 3.606 1.00 96.56 259 ALA A C 1
ATOM 1943 O O . ALA A 1 259 ? -5.117 -10.873 4.811 1.00 96.56 259 ALA A O 1
ATOM 1944 N N . PHE A 1 260 ? -6.127 -11.093 2.823 1.00 95.56 260 PHE A N 1
ATOM 1945 C CA . PHE A 1 260 ? -7.459 -10.798 3.353 1.00 95.56 260 PHE A CA 1
ATOM 1946 C C . PHE A 1 260 ? -8.011 -11.888 4.260 1.00 95.56 260 PHE A C 1
ATOM 1948 O O . PHE A 1 260 ? -8.594 -11.562 5.291 1.00 95.56 260 PHE A O 1
ATOM 1955 N N . ALA A 1 261 ? -7.824 -13.161 3.915 1.00 96.12 261 ALA A N 1
ATOM 1956 C CA . ALA A 1 261 ? -8.228 -14.276 4.762 1.00 96.12 261 ALA A CA 1
ATOM 1957 C C . ALA A 1 261 ? -7.553 -14.180 6.138 1.00 96.12 261 ALA A C 1
ATOM 1959 O O . ALA A 1 261 ? -8.222 -14.328 7.162 1.00 96.12 261 ALA A O 1
ATOM 1960 N N . LEU A 1 262 ? -6.266 -13.816 6.170 1.00 95.94 262 LEU A N 1
ATOM 1961 C CA . LEU A 1 262 ? -5.550 -13.530 7.410 1.00 95.94 262 LEU A CA 1
ATOM 1962 C C . LEU A 1 262 ? -6.171 -12.346 8.164 1.00 95.94 262 LEU A C 1
ATOM 1964 O O . LEU A 1 262 ? -6.461 -12.487 9.353 1.00 95.94 262 LEU A O 1
ATOM 1968 N N . CYS A 1 263 ? -6.473 -11.228 7.494 1.00 93.94 263 CYS A N 1
ATOM 1969 C CA . CYS A 1 263 ? -7.165 -10.098 8.128 1.00 93.94 263 CYS A CA 1
ATOM 1970 C C . CYS A 1 263 ? -8.519 -10.495 8.738 1.00 93.94 263 CYS A C 1
ATOM 1972 O O . CYS A 1 263 ? -8.843 -10.051 9.837 1.00 93.94 263 CYS A O 1
ATOM 1974 N N . TYR A 1 264 ? -9.300 -11.342 8.061 1.00 93.88 264 TYR A N 1
ATOM 1975 C CA . TYR A 1 264 ? -10.582 -11.828 8.575 1.00 93.88 264 TYR A CA 1
ATOM 1976 C C . TYR A 1 264 ? -10.423 -12.800 9.748 1.00 93.88 264 TYR A C 1
ATOM 1978 O O . TYR A 1 264 ? -11.235 -12.756 10.671 1.00 93.88 264 TYR A O 1
ATOM 1986 N N . SER A 1 265 ? -9.385 -13.641 9.736 1.00 93.31 265 SER A N 1
ATOM 1987 C CA . SER A 1 265 ? -9.095 -14.585 10.823 1.00 93.31 265 SER A CA 1
ATOM 1988 C C . SER A 1 265 ? -8.647 -13.891 12.114 1.00 93.31 265 SER A C 1
ATOM 1990 O O . SER A 1 265 ? -9.030 -14.313 13.201 1.00 93.31 265 SER A O 1
ATOM 1992 N N . LEU A 1 266 ? -7.913 -12.776 12.008 1.00 91.94 266 LEU A N 1
ATOM 1993 C CA . LEU A 1 266 ? -7.439 -11.993 13.157 1.00 91.94 266 LEU A CA 1
ATOM 1994 C C . LEU A 1 266 ? -8.461 -10.968 13.682 1.00 91.94 266 LEU A C 1
ATOM 1996 O O . LEU A 1 266 ? -8.166 -10.230 14.621 1.00 91.94 266 LEU A O 1
ATOM 2000 N N . ASN A 1 267 ? -9.670 -10.915 13.118 1.00 88.06 267 ASN A N 1
ATOM 2001 C CA . ASN A 1 267 ? -10.681 -9.878 13.369 1.00 88.06 267 ASN A CA 1
ATOM 2002 C C . ASN A 1 267 ? -11.367 -9.943 14.759 1.00 88.06 267 ASN A C 1
ATOM 2004 O O . ASN A 1 267 ? -12.432 -9.354 14.953 1.00 88.06 267 ASN A O 1
ATOM 2008 N N . VAL A 1 268 ? -10.799 -10.662 15.733 1.00 80.94 268 VAL A N 1
ATOM 2009 C CA . VAL A 1 268 ? -11.466 -11.011 17.005 1.00 80.94 268 VAL A CA 1
ATOM 2010 C C . VAL A 1 268 ? -11.719 -9.792 17.916 1.00 80.94 268 VAL A C 1
ATOM 2012 O O . VAL A 1 268 ? -12.582 -9.855 18.778 1.00 80.94 268 VAL A O 1
ATOM 2015 N N . GLY A 1 269 ? -11.074 -8.643 17.683 1.00 78.38 269 GLY A N 1
ATOM 2016 C CA . GLY A 1 269 ? -11.219 -7.433 18.516 1.00 78.38 269 GLY A CA 1
ATOM 2017 C C . GLY A 1 269 ? -11.460 -6.134 17.743 1.00 78.38 269 GLY A C 1
ATOM 2018 O O . GLY A 1 269 ? -11.152 -5.052 18.238 1.00 78.38 269 GLY A O 1
ATOM 2019 N N . PHE A 1 270 ? -11.952 -6.199 16.503 1.00 80.56 270 PHE A N 1
ATOM 2020 C CA . PHE A 1 270 ? -12.044 -5.000 15.659 1.00 80.56 270 PHE A CA 1
ATOM 2021 C C . PHE A 1 270 ? -12.993 -3.933 16.200 1.00 80.56 270 PHE A C 1
ATOM 2023 O O . PHE A 1 270 ? -12.658 -2.752 16.142 1.00 80.56 270 PHE A O 1
ATOM 2030 N N . ALA A 1 271 ? -14.150 -4.329 16.741 1.00 79.31 271 ALA A N 1
ATOM 2031 C CA . ALA A 1 271 ? -15.088 -3.377 17.332 1.00 79.31 271 ALA A CA 1
ATOM 2032 C C . ALA A 1 271 ? -14.453 -2.612 18.500 1.00 79.31 271 ALA A C 1
ATOM 2034 O O . ALA A 1 271 ? -14.524 -1.386 18.535 1.00 79.31 271 ALA A O 1
ATOM 2035 N N . GLU A 1 272 ? -13.757 -3.313 19.397 1.00 82.06 272 GLU A N 1
ATOM 2036 C CA . GLU A 1 272 ? -13.073 -2.696 20.538 1.00 82.06 272 GLU A CA 1
ATOM 2037 C C . GLU A 1 272 ? -11.977 -1.727 20.079 1.00 82.06 272 GLU A C 1
ATOM 2039 O O . GLU A 1 272 ? -11.938 -0.576 20.520 1.00 82.06 272 GLU A O 1
ATOM 2044 N N . LEU A 1 273 ? -11.142 -2.143 19.118 1.00 79.62 273 LEU A N 1
ATOM 2045 C CA . LEU A 1 273 ? -10.106 -1.284 18.537 1.00 79.62 273 LEU A CA 1
ATOM 2046 C C . LEU A 1 273 ? -10.691 -0.046 17.843 1.00 79.62 273 LEU A C 1
ATOM 2048 O O . LEU A 1 273 ? -10.125 1.047 17.939 1.00 79.62 273 LEU A O 1
ATOM 2052 N N . ALA A 1 274 ? -11.812 -0.202 17.138 1.00 79.12 274 ALA A N 1
ATOM 2053 C CA . ALA A 1 274 ? -12.476 0.895 16.446 1.00 79.12 274 ALA A CA 1
ATOM 2054 C C . ALA A 1 274 ? -13.040 1.923 17.440 1.00 79.12 274 ALA A C 1
ATOM 2056 O O . ALA A 1 274 ? -12.853 3.131 17.249 1.00 79.12 274 ALA A O 1
ATOM 2057 N N . VAL A 1 275 ? -13.672 1.459 18.523 1.00 81.56 275 VAL A N 1
ATOM 2058 C CA . VAL A 1 275 ? -14.190 2.321 19.596 1.00 81.56 275 VAL A CA 1
ATOM 2059 C C . VAL A 1 275 ? -13.045 3.036 20.317 1.00 81.56 275 VAL A C 1
ATOM 2061 O O . VAL A 1 275 ? -13.110 4.252 20.531 1.00 81.56 275 VAL A O 1
ATOM 2064 N N . GLU A 1 276 ? -11.957 2.328 20.624 1.00 85.62 276 GLU A N 1
ATOM 2065 C CA . GLU A 1 276 ? -10.788 2.913 21.283 1.00 85.62 276 GLU A CA 1
ATOM 2066 C C . GLU A 1 276 ? -10.098 3.978 20.411 1.00 85.62 276 GLU A C 1
ATOM 2068 O O . GLU A 1 276 ? -9.714 5.049 20.898 1.00 85.62 276 GLU A O 1
ATOM 2073 N N . GLY A 1 277 ? -9.963 3.728 19.106 1.00 81.56 277 GLY A N 1
ATOM 2074 C CA . GLY A 1 277 ? -9.399 4.700 18.168 1.00 81.56 277 GLY A CA 1
ATOM 2075 C C . GLY A 1 277 ? -10.195 6.008 18.149 1.00 81.56 277 GLY A C 1
ATOM 2076 O O . GLY A 1 277 ? -9.625 7.107 18.186 1.00 81.56 277 GLY A O 1
ATOM 2077 N N . VAL A 1 278 ? -11.524 5.906 18.173 1.00 80.88 278 VAL A N 1
ATOM 2078 C CA . VAL A 1 278 ? -12.396 7.081 18.107 1.00 80.88 278 VAL A CA 1
ATOM 2079 C C . VAL A 1 278 ? -12.462 7.833 19.428 1.00 80.88 278 VA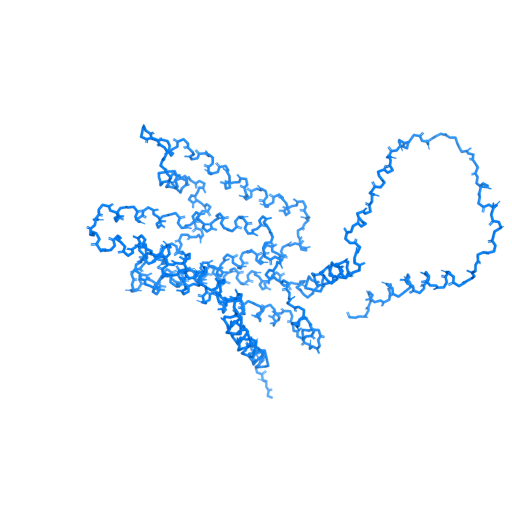L A C 1
ATOM 2081 O O . VAL A 1 278 ? -12.396 9.065 19.399 1.00 80.88 278 VAL A O 1
ATOM 2084 N N . SER A 1 279 ? -12.495 7.151 20.574 1.00 85.69 279 SER A N 1
ATOM 2085 C CA . SER A 1 279 ? -12.472 7.824 21.881 1.00 85.69 279 SER A CA 1
ATOM 2086 C C . SER A 1 279 ? -11.191 8.652 22.053 1.00 85.69 279 SER A C 1
ATOM 2088 O O . SER A 1 279 ? -11.245 9.837 22.400 1.00 85.69 279 SER A O 1
ATOM 2090 N N . ARG A 1 280 ? -10.030 8.101 21.672 1.00 85.69 280 ARG A N 1
ATOM 2091 C CA . ARG A 1 280 ? -8.741 8.817 21.684 1.00 85.69 280 ARG A CA 1
ATOM 2092 C C . ARG A 1 280 ? -8.754 10.043 20.772 1.00 85.69 280 ARG A C 1
ATOM 2094 O O . ARG A 1 280 ? -8.239 11.105 21.143 1.00 85.69 280 ARG A O 1
ATOM 2101 N N . ARG A 1 281 ? -9.347 9.921 19.582 1.00 82.94 281 ARG A N 1
ATOM 2102 C CA . ARG A 1 281 ? -9.454 11.023 18.619 1.00 82.94 281 ARG A CA 1
ATOM 2103 C C . ARG A 1 281 ? -10.414 12.111 19.091 1.00 82.94 281 ARG A C 1
ATOM 2105 O O . ARG A 1 281 ? -10.087 13.290 18.963 1.00 82.94 281 ARG A O 1
ATOM 2112 N N . GLN A 1 282 ? -11.552 11.744 19.672 1.00 87.50 282 GLN A N 1
ATOM 2113 C CA . GLN A 1 282 ? -12.499 12.694 20.253 1.00 87.50 282 GLN A CA 1
ATOM 2114 C C . GLN A 1 282 ? -11.871 13.458 21.413 1.00 87.50 282 GLN A C 1
ATOM 2116 O O . GLN A 1 282 ? -11.936 14.683 21.419 1.00 87.50 282 GLN A O 1
ATOM 2121 N N . VAL A 1 283 ? -11.166 12.776 22.318 1.00 89.62 283 VAL A N 1
ATOM 2122 C CA . VAL A 1 283 ? -10.417 13.429 23.402 1.00 89.62 283 VAL A CA 1
ATOM 2123 C C . VAL A 1 283 ? -9.367 14.390 22.837 1.00 89.62 283 VAL A C 1
ATOM 2125 O O . VAL A 1 283 ? -9.207 15.500 23.344 1.00 89.62 283 VAL A O 1
ATOM 2128 N N . ARG A 1 284 ? -8.670 14.020 21.753 1.00 86.62 284 ARG A N 1
ATOM 2129 C CA . ARG A 1 284 ? -7.717 14.915 21.076 1.00 86.62 284 ARG A CA 1
ATOM 2130 C C . ARG A 1 284 ? -8.407 16.153 20.488 1.00 86.62 284 ARG A C 1
ATOM 2132 O O . ARG A 1 284 ? -7.904 17.255 20.674 1.00 86.62 284 ARG A O 1
ATOM 2139 N N . ILE A 1 285 ? -9.559 15.994 19.837 1.00 87.69 285 ILE A N 1
ATOM 2140 C CA . ILE A 1 285 ? -10.343 17.105 19.266 1.00 87.69 285 ILE A CA 1
ATOM 2141 C C . ILE A 1 285 ? -10.970 17.975 20.364 1.00 87.69 285 ILE A C 1
ATOM 2143 O O . ILE A 1 285 ? -11.045 19.193 20.227 1.00 87.69 285 ILE A O 1
ATOM 2147 N N . GLN A 1 286 ? -11.397 17.391 21.477 1.00 90.19 286 GLN A N 1
ATOM 2148 C CA . GLN A 1 286 ? -11.896 18.148 22.623 1.00 90.19 286 GLN A CA 1
ATOM 2149 C C . GLN A 1 286 ? -10.777 18.979 23.249 1.00 90.19 286 GLN A C 1
ATOM 2151 O O . GLN A 1 286 ? -10.979 20.164 23.487 1.00 90.19 286 GLN A O 1
ATOM 2156 N N . ARG A 1 287 ? -9.574 18.408 23.405 1.00 87.75 287 ARG A N 1
ATOM 2157 C CA . ARG A 1 287 ? -8.374 19.160 23.814 1.00 87.75 287 ARG A CA 1
ATOM 2158 C C . ARG A 1 287 ? -8.003 20.253 22.810 1.00 87.75 287 ARG A C 1
ATOM 2160 O O . ARG A 1 287 ? -7.530 21.308 23.221 1.00 87.75 287 ARG A O 1
ATOM 2167 N N . MET A 1 288 ? -8.243 20.014 21.514 1.00 87.81 288 MET A N 1
ATOM 2168 C CA . MET A 1 288 ? -8.076 21.026 20.470 1.00 87.81 288 MET A CA 1
ATOM 2169 C C . MET A 1 288 ? -9.005 22.215 20.665 1.00 87.81 288 MET A C 1
ATOM 2171 O O . MET A 1 288 ? -8.574 23.365 20.622 1.00 87.81 288 MET A O 1
ATOM 2175 N N . ARG A 1 289 ? -10.285 21.924 20.889 1.00 91.38 289 ARG A N 1
ATOM 2176 C CA . ARG A 1 289 ? -11.338 22.930 21.032 1.00 91.38 289 ARG A CA 1
ATOM 2177 C C . ARG A 1 289 ? -11.274 23.669 22.360 1.00 91.38 289 ARG A C 1
ATOM 2179 O O . ARG A 1 289 ? -11.598 24.847 22.394 1.00 91.38 289 ARG A O 1
ATOM 2186 N N . SER A 1 290 ? -10.837 23.012 23.433 1.00 91.75 290 SER A N 1
ATOM 2187 C CA . SER A 1 290 ? -10.736 23.635 24.754 1.00 91.75 290 SER A CA 1
ATOM 2188 C C . SER A 1 290 ? -9.581 24.635 24.879 1.00 91.75 290 SER A C 1
ATOM 2190 O O . SER A 1 290 ? -9.357 25.167 25.962 1.00 91.75 290 SER A O 1
ATOM 2192 N N . GLY A 1 291 ? -8.801 24.871 23.813 1.00 88.19 291 GLY A N 1
ATOM 2193 C CA . GLY A 1 291 ? -7.633 25.760 23.847 1.00 88.19 291 GLY A CA 1
ATOM 2194 C C . GLY A 1 291 ? -6.507 25.256 24.759 1.00 88.19 291 GLY A C 1
ATOM 2195 O O . GLY A 1 291 ? -5.485 25.918 24.925 1.00 88.19 291 GLY A O 1
ATOM 2196 N N . GLN A 1 292 ? -6.641 24.054 25.328 1.00 81.25 292 GLN A N 1
ATOM 2197 C CA . GLN A 1 292 ? -5.709 23.489 26.304 1.00 81.25 292 GLN A CA 1
ATOM 2198 C C . GLN A 1 292 ? -4.463 22.870 25.651 1.00 81.25 292 GLN A C 1
ATOM 2200 O O . GLN A 1 292 ? -3.733 22.100 26.272 1.00 81.25 292 GLN A O 1
ATOM 2205 N N . PHE A 1 293 ? -4.178 23.228 24.404 1.00 74.75 293 PHE A N 1
ATOM 2206 C CA . PHE A 1 293 ? -2.977 22.805 23.700 1.00 74.75 293 PHE A CA 1
ATOM 2207 C C . PHE A 1 293 ? -1.679 23.378 24.267 1.00 74.75 293 PHE A C 1
ATOM 2209 O O . PHE A 1 293 ? -0.627 22.770 24.094 1.00 74.75 293 PHE A O 1
ATOM 2216 N N . GLY A 1 294 ? -1.752 24.507 24.977 1.00 68.25 294 GLY A N 1
ATOM 2217 C CA . GLY A 1 294 ? -0.587 25.164 25.575 1.00 68.25 294 GLY A CA 1
ATOM 2218 C C . GLY A 1 294 ? -0.246 24.708 26.996 1.00 68.25 294 GLY A C 1
ATOM 2219 O O . GLY A 1 294 ? 0.883 24.892 27.442 1.00 68.25 294 GLY A O 1
ATOM 2220 N N . ARG A 1 295 ? -1.174 24.064 27.722 1.00 68.38 295 ARG A N 1
ATOM 2221 C CA . ARG A 1 295 ? -0.861 23.454 29.027 1.00 68.38 295 ARG A CA 1
ATOM 2222 C C . ARG A 1 295 ? -0.250 22.077 28.789 1.00 68.38 295 ARG A C 1
ATOM 2224 O O . ARG A 1 295 ? -0.824 21.053 29.163 1.00 68.38 295 ARG A O 1
ATOM 2231 N N . ILE A 1 296 ? 0.948 22.053 28.198 1.00 69.62 296 ILE A N 1
ATOM 2232 C CA . ILE A 1 296 ? 1.882 20.949 28.423 1.00 69.62 296 ILE A CA 1
ATOM 2233 C C . ILE A 1 296 ? 1.990 20.885 29.937 1.00 69.62 296 ILE A C 1
ATOM 2235 O O . ILE A 1 296 ? 2.529 21.798 30.563 1.00 69.62 296 ILE A O 1
ATOM 2239 N N . LYS A 1 297 ? 1.363 19.870 30.537 1.00 66.00 297 LYS A N 1
ATOM 2240 C CA . LYS A 1 297 ? 1.511 19.572 31.955 1.00 66.00 297 LYS A CA 1
ATOM 2241 C C . LYS A 1 297 ? 3.019 19.466 32.118 1.00 66.00 297 LYS A C 1
ATOM 2243 O O . LYS A 1 297 ? 3.589 18.489 31.634 1.00 66.00 297 LYS A O 1
ATOM 2248 N N . ARG A 1 298 ? 3.670 20.511 32.658 1.00 67.00 298 ARG A N 1
ATOM 2249 C CA . ARG A 1 298 ? 5.080 20.468 33.039 1.00 67.00 298 ARG A CA 1
ATOM 2250 C C . ARG A 1 298 ? 5.110 19.229 33.897 1.00 67.00 298 ARG A C 1
ATOM 2252 O O . ARG A 1 298 ? 4.487 19.212 34.957 1.00 67.00 298 ARG A O 1
ATOM 2259 N N . ARG A 1 299 ? 5.655 18.146 33.345 1.00 63.03 299 ARG A N 1
ATOM 2260 C CA . ARG A 1 299 ? 5.857 16.920 34.087 1.00 63.03 299 ARG A CA 1
ATOM 2261 C C . ARG A 1 299 ? 6.836 17.419 35.122 1.00 63.03 299 ARG A C 1
ATOM 2263 O O . ARG A 1 299 ? 7.991 17.663 34.786 1.00 63.03 299 ARG A O 1
ATOM 2270 N N . SER A 1 300 ? 6.335 17.769 36.304 1.00 64.00 300 SER A N 1
ATOM 2271 C CA . SER A 1 300 ? 7.189 17.947 37.448 1.00 64.00 300 SER A CA 1
ATOM 2272 C C . SER A 1 300 ? 7.846 16.588 37.526 1.00 64.00 300 SER A C 1
ATOM 2274 O O . SER A 1 300 ? 7.225 15.583 37.874 1.00 64.00 300 SER A O 1
ATOM 2276 N N . ILE A 1 301 ? 9.069 16.530 37.007 1.00 57.66 301 ILE A N 1
ATOM 2277 C CA . ILE A 1 301 ? 10.018 15.503 37.353 1.00 57.66 301 ILE A CA 1
ATOM 2278 C C . ILE A 1 301 ? 10.160 15.770 38.839 1.00 57.66 301 ILE A C 1
ATOM 2280 O O . ILE A 1 301 ? 10.956 16.602 39.252 1.00 57.66 301 ILE A O 1
ATOM 2284 N N . VAL A 1 302 ? 9.251 15.200 39.631 1.00 59.84 302 VAL A N 1
ATOM 2285 C CA . VAL A 1 302 ? 9.510 14.984 41.035 1.00 59.84 302 VAL A CA 1
ATOM 2286 C C . VAL A 1 302 ? 10.748 14.114 40.943 1.00 59.84 302 VAL A C 1
ATOM 2288 O O . VAL A 1 302 ? 10.640 13.010 40.387 1.00 59.84 302 VAL A O 1
ATOM 2291 N N . PRO A 1 303 ? 11.939 14.635 41.291 1.00 54.62 303 PRO A N 1
ATOM 2292 C CA . PRO A 1 303 ? 13.107 13.787 41.318 1.00 54.62 303 PRO A CA 1
ATOM 2293 C C . PRO A 1 303 ? 12.682 12.577 42.139 1.00 54.62 303 PRO A C 1
ATOM 2295 O O . PRO A 1 303 ? 12.100 12.729 43.216 1.00 54.62 303 PRO A O 1
ATOM 2298 N N . ARG A 1 304 ? 12.879 11.375 41.588 1.00 50.41 304 ARG A N 1
ATOM 2299 C CA . ARG A 1 304 ? 12.892 10.150 42.384 1.00 50.41 304 ARG A CA 1
ATOM 2300 C C . ARG A 1 304 ? 14.078 10.312 43.331 1.00 50.41 304 ARG A C 1
ATOM 2302 O O . ARG A 1 304 ? 15.161 9.805 43.077 1.00 50.41 304 ARG A O 1
ATOM 2309 N N . GLY A 1 305 ? 13.875 11.133 44.359 1.00 49.44 305 GLY A N 1
ATOM 2310 C CA . GLY A 1 305 ? 14.697 11.195 45.537 1.00 49.44 305 GLY A CA 1
ATOM 2311 C C . GLY A 1 305 ? 14.668 9.792 46.090 1.00 49.44 305 GLY A C 1
ATOM 2312 O O . GLY A 1 305 ? 13.599 9.231 46.336 1.00 49.44 305 GLY A O 1
ATOM 2313 N N . SER A 1 306 ? 15.857 9.217 46.121 1.00 50.31 306 SER A N 1
ATOM 2314 C CA . SER A 1 306 ? 16.201 7.928 46.673 1.00 50.31 306 SER A CA 1
ATOM 2315 C C . SER A 1 306 ? 15.276 7.557 47.824 1.00 50.31 306 SER A C 1
ATOM 2317 O O . SER A 1 306 ? 15.257 8.211 48.865 1.00 50.31 306 SER A O 1
ATOM 2319 N N . CYS A 1 307 ? 14.525 6.476 47.634 1.00 47.00 307 CYS A N 1
ATOM 2320 C CA . CYS A 1 307 ? 13.894 5.761 48.728 1.00 47.00 307 CYS A CA 1
ATOM 2321 C C . CYS A 1 307 ? 15.009 5.035 49.499 1.00 47.00 307 CYS A C 1
ATOM 2323 O O . CYS A 1 307 ? 15.216 3.836 49.359 1.00 47.00 307 CYS A O 1
ATOM 2325 N N . LEU A 1 308 ? 15.786 5.814 50.247 1.00 51.88 308 LEU A N 1
ATOM 2326 C CA . LEU A 1 308 ? 16.604 5.375 51.369 1.00 51.88 308 LEU A CA 1
ATOM 2327 C C . LEU A 1 308 ? 15.969 5.986 52.621 1.00 51.88 308 LEU A C 1
ATOM 2329 O O . LEU A 1 308 ? 16.521 6.869 53.261 1.00 51.88 308 LEU A O 1
ATOM 2333 N N . ILE A 1 309 ? 14.754 5.538 52.931 1.00 54.47 309 ILE A N 1
ATOM 2334 C CA . ILE A 1 309 ? 14.144 5.689 54.256 1.00 54.47 309 ILE A CA 1
ATOM 2335 C C . ILE A 1 309 ? 13.597 4.307 54.620 1.00 54.47 309 ILE A C 1
ATOM 2337 O O . ILE A 1 309 ? 12.397 4.064 54.651 1.00 54.47 309 ILE A O 1
ATOM 2341 N N . PHE A 1 310 ? 14.523 3.360 54.784 1.00 55.69 310 PHE A N 1
ATOM 2342 C CA . PHE A 1 310 ? 14.261 2.026 55.331 1.00 55.69 310 PHE A CA 1
ATOM 2343 C C . PHE A 1 310 ? 14.767 1.897 56.779 1.00 55.69 310 PHE A C 1
ATOM 2345 O O . PHE A 1 310 ? 14.916 0.800 57.295 1.00 55.69 310 PHE A O 1
ATOM 2352 N N . LEU A 1 311 ? 15.024 3.000 57.486 1.00 53.78 311 LEU A N 1
ATOM 2353 C CA . LEU A 1 311 ? 15.322 2.928 58.915 1.00 53.78 311 LEU A CA 1
ATOM 2354 C C . LEU A 1 311 ? 14.671 4.079 59.677 1.00 53.78 311 LEU A C 1
ATOM 2356 O O . LEU A 1 311 ? 14.953 5.243 59.416 1.00 53.78 311 LEU A O 1
ATOM 2360 N N . GLY A 1 312 ? 13.849 3.709 60.658 1.00 49.41 312 GLY A N 1
ATOM 2361 C CA . GLY A 1 312 ? 13.436 4.578 61.755 1.00 49.41 312 GLY A CA 1
ATOM 2362 C C . GLY A 1 312 ? 11.978 5.000 61.683 1.00 49.41 312 GLY A C 1
ATOM 2363 O O . GLY A 1 312 ? 11.660 6.090 61.219 1.00 49.41 312 GLY A O 1
ATOM 2364 N N . GLY A 1 313 ? 11.081 4.140 62.167 1.00 58.94 313 GLY A N 1
ATOM 2365 C CA . GLY A 1 313 ? 9.691 4.513 62.380 1.00 58.94 313 GLY A CA 1
ATOM 2366 C C . GLY A 1 313 ? 9.569 5.626 63.415 1.00 58.94 313 GLY A C 1
ATOM 2367 O O . GLY A 1 313 ? 10.011 5.440 64.537 1.00 58.94 313 GLY A O 1
ATOM 2368 N N . VAL A 1 314 ? 8.933 6.741 63.052 1.00 50.41 314 VAL A N 1
ATOM 2369 C CA . VAL A 1 314 ? 8.271 7.677 63.972 1.00 50.41 314 VAL A CA 1
ATOM 2370 C C . VAL A 1 314 ? 7.177 8.420 63.196 1.00 50.41 314 VAL A C 1
ATOM 2372 O O . VAL A 1 314 ? 7.462 9.096 62.211 1.00 50.41 314 VAL A O 1
ATOM 2375 N N . GLY A 1 315 ? 5.937 8.347 63.689 1.00 43.69 315 GLY A N 1
ATOM 2376 C CA . GLY A 1 315 ? 4.975 9.450 63.581 1.00 43.69 315 GLY A CA 1
ATOM 2377 C C . GLY A 1 315 ? 3.763 9.238 62.673 1.00 43.69 315 GLY A C 1
ATOM 2378 O O . GLY A 1 315 ? 3.724 9.739 61.553 1.00 43.69 315 GLY A O 1
ATOM 2379 N N . LEU A 1 316 ? 2.722 8.603 63.217 1.00 50.25 316 LEU A N 1
ATOM 2380 C CA . LEU A 1 316 ? 1.391 8.440 62.616 1.00 50.25 316 LEU A CA 1
ATOM 2381 C C . LEU A 1 316 ? 0.443 9.637 62.883 1.00 50.25 316 LEU A C 1
ATOM 2383 O O . LEU A 1 316 ? -0.756 9.529 62.658 1.00 50.25 316 LEU A O 1
ATOM 2387 N N . ASP A 1 317 ? 0.950 10.796 63.322 1.00 55.75 317 ASP A N 1
ATOM 2388 C CA . ASP A 1 317 ? 0.104 11.824 63.965 1.00 55.75 317 ASP A CA 1
ATOM 2389 C C . ASP A 1 317 ? -0.134 13.122 63.175 1.00 55.75 317 ASP A C 1
ATOM 2391 O O . ASP A 1 317 ? -0.784 14.041 63.672 1.00 55.75 317 ASP A O 1
ATOM 2395 N N . ARG A 1 318 ? 0.312 13.244 61.917 1.00 49.84 318 ARG A N 1
ATOM 2396 C CA . ARG A 1 318 ? 0.221 14.535 61.193 1.00 49.84 318 ARG A CA 1
ATOM 2397 C C . ARG A 1 318 ? -1.054 14.779 60.372 1.00 49.84 318 ARG A C 1
ATOM 2399 O O . ARG A 1 318 ? -1.113 15.762 59.641 1.00 49.84 318 ARG A O 1
ATOM 2406 N N . TRP A 1 319 ? -2.086 13.942 60.507 1.00 49.84 319 TRP A N 1
ATOM 2407 C CA . TRP A 1 319 ? -3.356 14.089 59.767 1.00 49.84 319 TRP A CA 1
ATOM 2408 C C . TRP A 1 319 ? -4.511 14.726 60.561 1.00 49.84 319 TRP A C 1
ATOM 2410 O O . TRP A 1 319 ? -5.613 14.866 60.034 1.00 49.84 319 TRP A O 1
ATOM 2420 N N . ARG A 1 320 ? -4.286 15.187 61.799 1.00 50.16 320 ARG A N 1
ATOM 2421 C CA . ARG A 1 320 ? -5.268 15.995 62.548 1.00 50.16 320 ARG A CA 1
ATOM 2422 C C . ARG A 1 320 ? -4.778 17.427 62.695 1.00 50.16 320 ARG A C 1
ATOM 2424 O O . ARG A 1 320 ? -4.124 17.751 63.677 1.00 50.16 320 ARG A O 1
ATOM 2431 N N . GLY A 1 321 ? -5.103 18.306 61.753 1.00 52.47 321 GLY A N 1
ATOM 2432 C CA . GLY A 1 321 ? -4.765 19.711 61.974 1.00 52.47 321 GLY A CA 1
ATOM 2433 C C . GLY A 1 321 ? -4.942 20.673 60.818 1.00 52.47 321 GLY A C 1
ATOM 2434 O O . GLY A 1 321 ? -4.065 21.495 60.614 1.00 52.47 321 GLY A O 1
ATOM 2435 N N . THR A 1 322 ? -6.051 20.628 60.084 1.00 44.62 322 THR A N 1
ATOM 2436 C CA . THR A 1 322 ? -6.513 21.803 59.324 1.00 44.62 322 THR A CA 1
ATOM 2437 C C . THR A 1 322 ? -8.038 21.848 59.346 1.00 44.62 322 THR A C 1
ATOM 2439 O O . THR A 1 322 ? -8.732 21.314 58.488 1.00 44.62 322 THR A O 1
ATOM 2442 N N . LYS A 1 323 ? -8.573 22.476 60.401 1.00 49.00 323 LYS A N 1
ATOM 2443 C CA . LYS A 1 323 ? -9.951 22.969 60.432 1.00 49.00 323 LYS A CA 1
ATOM 2444 C C . LYS A 1 323 ? -10.022 24.216 59.554 1.00 49.00 323 LYS A C 1
ATOM 2446 O O . LYS A 1 323 ? -9.773 25.322 60.016 1.00 49.00 323 LYS A O 1
ATOM 2451 N N . SER A 1 324 ? -10.376 24.026 58.297 1.00 50.31 324 SER A N 1
ATOM 2452 C CA . SER A 1 324 ? -11.020 25.053 57.484 1.00 50.31 324 SER A CA 1
ATOM 2453 C C . SER A 1 324 ? -12.330 24.445 56.989 1.00 50.31 324 SER A C 1
ATOM 2455 O O . SER A 1 324 ? -12.277 23.347 56.428 1.00 50.31 324 SER A O 1
ATOM 2457 N N . PRO A 1 325 ? -13.490 25.084 57.215 1.00 48.16 325 PRO A N 1
ATOM 2458 C CA . PRO A 1 325 ? -14.758 24.603 56.690 1.00 48.16 325 PRO A CA 1
ATOM 2459 C C . PRO A 1 325 ? -14.721 24.738 55.165 1.00 48.16 325 PRO A C 1
ATOM 2461 O O . PRO A 1 325 ? -14.931 25.812 54.610 1.00 48.16 325 PRO A O 1
ATOM 2464 N N . LEU A 1 326 ? -14.368 23.648 54.488 1.00 51.66 326 LEU A N 1
ATOM 2465 C CA . LEU A 1 326 ? -14.559 23.519 53.052 1.00 51.66 326 LEU A CA 1
ATOM 2466 C C . LEU A 1 326 ? -16.047 23.228 52.796 1.00 51.66 326 LEU A C 1
ATOM 2468 O O . LEU A 1 326 ? -16.636 22.422 53.520 1.00 51.66 326 LEU A O 1
ATOM 2472 N N . PRO A 1 327 ? -16.663 23.880 51.797 1.00 46.50 327 PRO A N 1
ATOM 2473 C CA . PRO A 1 327 ? -18.063 23.672 51.460 1.00 46.50 327 PRO A CA 1
ATOM 2474 C C . PRO A 1 327 ? -18.283 22.225 51.008 1.00 46.50 327 PRO A C 1
ATOM 2476 O O . PRO A 1 327 ? -17.552 21.696 50.167 1.00 46.50 327 PRO A O 1
ATOM 2479 N N . PHE A 1 328 ? -19.312 21.598 51.575 1.00 46.81 328 PHE A N 1
ATOM 2480 C CA . PHE A 1 328 ? -19.703 20.204 51.348 1.00 46.81 328 PHE A CA 1
ATOM 2481 C C . PHE A 1 328 ? -20.074 19.905 49.873 1.00 46.81 328 PHE A C 1
ATOM 2483 O O . PHE A 1 328 ? -20.105 18.747 49.468 1.00 46.81 328 PHE A O 1
ATOM 2490 N N . ASP A 1 329 ? -20.224 20.934 49.031 1.00 49.91 329 ASP A N 1
ATOM 2491 C CA . ASP A 1 329 ? -20.589 20.829 47.608 1.00 49.91 329 ASP A CA 1
ATOM 2492 C C . ASP A 1 329 ? -19.468 20.339 46.669 1.00 49.91 329 ASP A C 1
ATOM 2494 O O . ASP A 1 329 ? -19.712 20.054 45.491 1.00 49.91 329 ASP A O 1
ATOM 2498 N N . ALA A 1 330 ? -18.221 20.244 47.143 1.00 48.22 330 ALA A N 1
ATOM 2499 C CA . ALA A 1 330 ? -17.092 19.818 46.306 1.00 48.22 330 ALA A CA 1
ATOM 2500 C C . ALA A 1 330 ? -16.824 18.302 46.348 1.00 48.22 330 ALA A C 1
ATOM 2502 O O . ALA A 1 330 ? -16.162 17.769 45.454 1.00 48.22 330 ALA A O 1
ATOM 2503 N N . MET A 1 331 ? -17.338 17.590 47.357 1.00 42.38 331 MET A N 1
ATOM 2504 C CA . MET A 1 331 ? -17.068 16.158 47.530 1.00 42.38 331 MET A CA 1
ATOM 2505 C C . MET A 1 331 ? -18.087 15.278 46.789 1.00 42.38 331 MET A C 1
ATOM 2507 O O . MET A 1 331 ? -17.714 14.226 46.269 1.00 42.38 331 MET A O 1
ATOM 2511 N N . GLU A 1 332 ? -19.323 15.755 46.609 1.00 42.00 332 GLU A N 1
ATOM 2512 C CA . GLU A 1 332 ? -20.351 15.057 45.822 1.00 42.00 332 GLU A CA 1
ATOM 2513 C C . GLU A 1 332 ? -20.037 15.035 44.316 1.00 42.00 332 GLU A C 1
ATOM 2515 O O . GLU A 1 332 ? -20.265 14.025 43.649 1.00 42.00 332 GLU A O 1
ATOM 2520 N N . ARG A 1 333 ? -19.392 16.079 43.772 1.00 47.56 333 ARG A N 1
ATOM 2521 C CA . ARG A 1 333 ? -18.962 16.079 42.357 1.00 47.56 333 ARG A CA 1
ATOM 2522 C C . ARG A 1 333 ? -17.825 15.098 42.078 1.00 47.56 333 ARG A C 1
ATOM 2524 O O . ARG A 1 333 ? -17.773 14.520 41.001 1.00 47.56 333 ARG A O 1
ATOM 2531 N N . CYS A 1 334 ? -16.943 14.858 43.049 1.00 43.06 334 CYS A N 1
ATOM 2532 C CA . CYS A 1 334 ? -15.835 13.917 42.875 1.00 43.06 334 CYS A CA 1
ATOM 2533 C C . CYS A 1 334 ? -16.301 12.451 42.980 1.00 43.06 334 CYS A C 1
ATOM 2535 O O . CYS A 1 334 ? -15.736 11.569 42.330 1.00 43.06 334 CYS A O 1
ATOM 2537 N N . TRP A 1 335 ? -17.366 12.192 43.748 1.00 44.53 335 TRP A N 1
ATOM 2538 C CA . TRP A 1 335 ? -17.985 10.868 43.841 1.00 44.53 335 TRP A CA 1
ATOM 2539 C C . TRP A 1 335 ? -18.895 10.549 42.646 1.00 44.53 335 TRP A C 1
ATOM 2541 O O . TRP A 1 335 ? -18.893 9.409 42.183 1.00 44.53 335 TRP A O 1
ATOM 2551 N N . LEU A 1 336 ? -19.589 11.540 42.073 1.00 45.09 336 LEU A N 1
ATOM 2552 C CA . LEU A 1 336 ? -20.364 11.351 40.839 1.00 45.09 336 LEU A CA 1
ATOM 2553 C C . LEU A 1 336 ? -19.467 11.147 39.601 1.00 45.09 336 LEU A C 1
ATOM 2555 O O . LEU A 1 336 ? -19.766 10.274 38.787 1.00 45.09 336 LEU A O 1
ATOM 2559 N N . ASP A 1 337 ? -18.315 11.823 39.506 1.00 46.78 337 ASP A N 1
ATOM 2560 C CA . ASP A 1 337 ? -17.369 11.610 38.392 1.00 46.78 337 ASP A CA 1
ATOM 2561 C C . ASP A 1 337 ? -16.536 10.311 38.526 1.00 46.78 337 ASP A C 1
ATOM 2563 O O . ASP A 1 337 ? -16.218 9.663 37.520 1.00 46.78 337 ASP A O 1
ATOM 2567 N N . CYS A 1 338 ? -16.219 9.857 39.748 1.00 46.00 338 CYS A N 1
ATOM 2568 C CA . CYS A 1 338 ? -15.556 8.555 39.955 1.00 46.00 338 CYS A CA 1
ATOM 2569 C C . CYS A 1 338 ? -16.531 7.361 39.960 1.00 46.00 338 CYS A C 1
ATOM 2571 O O . CYS A 1 338 ? -16.122 6.241 39.652 1.00 46.00 338 CYS A O 1
ATOM 2573 N N . GLY A 1 339 ? -17.809 7.571 40.292 1.00 36.56 339 GLY A N 1
ATOM 2574 C CA . GLY A 1 339 ? -18.833 6.522 40.336 1.00 36.56 339 GLY A CA 1
ATOM 2575 C C . GLY A 1 339 ? -19.444 6.195 38.971 1.00 36.56 339 GLY A C 1
ATOM 2576 O O . GLY A 1 339 ? -19.694 5.025 38.678 1.00 36.56 339 GLY A O 1
ATOM 2577 N N . ALA A 1 340 ? -19.615 7.192 38.094 1.00 40.47 340 ALA A N 1
ATOM 2578 C CA . ALA A 1 340 ? -20.172 6.986 36.753 1.00 40.47 340 ALA A CA 1
ATOM 2579 C C . ALA A 1 340 ? -19.200 6.272 35.791 1.00 40.47 340 ALA A C 1
ATOM 2581 O O . ALA A 1 340 ? -19.627 5.573 34.875 1.00 40.47 340 ALA A O 1
ATOM 2582 N N . SER A 1 341 ? -17.889 6.370 36.027 1.00 43.53 341 SER A N 1
ATOM 2583 C CA . SER A 1 341 ? -16.867 5.738 35.180 1.00 43.53 341 SER A CA 1
ATOM 2584 C C . SER A 1 341 ? -16.634 4.250 35.477 1.00 43.53 341 SER A C 1
ATOM 2586 O O . SER A 1 341 ? -15.962 3.576 34.697 1.00 43.53 341 SER A O 1
ATOM 2588 N N . ARG A 1 342 ? -17.216 3.702 36.557 1.00 37.50 342 ARG A N 1
ATOM 2589 C CA . ARG A 1 342 ? -17.090 2.273 36.907 1.00 37.50 342 ARG A CA 1
ATOM 2590 C C . ARG A 1 342 ? -18.307 1.418 36.544 1.00 37.50 342 ARG A C 1
ATOM 2592 O O . ARG A 1 342 ? -18.172 0.202 36.479 1.00 37.50 342 ARG A O 1
ATOM 2599 N N . TRP A 1 343 ? -19.456 2.032 36.253 1.00 37.72 343 TRP A N 1
ATOM 2600 C CA . TRP A 1 343 ? -20.694 1.319 35.900 1.00 37.72 343 TRP A CA 1
ATOM 2601 C C . TRP A 1 343 ? -20.971 1.205 34.392 1.00 37.72 343 TRP A C 1
ATOM 2603 O O . TRP A 1 343 ? -21.767 0.363 33.996 1.00 37.72 343 TRP A O 1
ATOM 2613 N N . GLN A 1 344 ? -20.252 1.936 33.533 1.00 43.25 344 GLN A N 1
ATOM 2614 C CA . GLN A 1 344 ? -20.276 1.716 32.073 1.00 43.25 344 GLN A CA 1
ATOM 2615 C C . GLN A 1 344 ? -19.330 0.599 31.588 1.00 43.25 344 GLN A C 1
ATOM 2617 O O . GLN A 1 344 ? -19.243 0.347 30.394 1.00 43.25 344 GLN A O 1
ATOM 2622 N N . ALA A 1 345 ? -18.634 -0.093 32.497 1.00 47.03 345 ALA A N 1
ATOM 2623 C CA . ALA A 1 345 ? -17.704 -1.175 32.162 1.00 47.03 345 ALA A CA 1
ATOM 2624 C C . ALA A 1 345 ? -18.304 -2.591 32.297 1.00 47.03 345 ALA A C 1
ATOM 2626 O O . ALA A 1 345 ? -17.557 -3.563 32.241 1.00 47.03 345 ALA A O 1
ATOM 2627 N N . VAL A 1 346 ? -19.622 -2.730 32.505 1.00 43.31 346 VAL A N 1
ATOM 2628 C CA . VAL A 1 346 ? -20.262 -4.057 32.647 1.00 43.31 346 VAL A CA 1
ATOM 2629 C C . VAL A 1 346 ? -21.484 -4.249 31.741 1.00 43.31 346 VAL A C 1
ATOM 2631 O O . VAL A 1 346 ? -21.742 -5.379 31.351 1.00 43.31 346 VAL A O 1
ATOM 2634 N N . TRP A 1 347 ? -22.189 -3.194 31.321 1.00 41.16 347 TRP A N 1
ATOM 2635 C CA . TRP A 1 347 ? -23.248 -3.294 30.307 1.00 41.16 347 TRP A CA 1
ATOM 2636 C C . TRP A 1 347 ? -23.273 -2.032 29.444 1.00 41.16 347 TRP A C 1
ATOM 2638 O O . TRP A 1 347 ? -23.601 -0.948 29.930 1.00 41.16 347 TRP A O 1
ATOM 2648 N N . GLY A 1 348 ? -22.909 -2.193 28.177 1.00 43.78 348 GLY A N 1
ATOM 2649 C CA . GLY A 1 348 ? -22.901 -1.161 27.146 1.00 43.78 348 GLY A CA 1
ATOM 2650 C C . GLY A 1 348 ? -22.403 -1.744 25.842 1.00 43.78 348 GLY A C 1
ATOM 2651 O O . GLY A 1 348 ? -21.166 -1.755 25.675 1.00 43.78 348 GLY A O 1
#

Nearest PDB structures (foldseek):
  4tql-assembly1_A  TM=1.899E-01  e=1.832E+00  synthetic construct
  4nqi-assembly2_D  TM=1.923E-01  e=3.023E+00  Dictyostelium discoideum
  3qwe-assembly1_A-2  TM=1.450E-01  e=5.222E+00  Homo sapiens

Mean predicted aligned error: 10.21 Å

Organism: NCBI:txid991778

Secondary structure (DSSP, 8-state):
------SS-HHHHHHHHHHHHHHHHHHHHHHHSHHHHHHHHHHHHHHHHHHHHHHHHHHH--THHHHHHHHHHHHHHHHHHHHHHHHHHTTHHHHHHSPPHHHHHHHHHS---HHHHHHHHHHHHHHHHHHHHHHHHHHHGGGSS-HHHHHHHHHHHHHHHHHHHHHHHHHTTTS-HHHHHHHHHHHHHHHHHHHHHTHHHHEETTEE-HHHHHHHHHHSHHHHHHHGGGHHHHHHHHPPSSHHHHHHHHHHHHHHHHHHHHHHHTGGGHHHHHHHHHHHHHHHHHHHHTTTTS----------------S----S-TTS-------THHHHHHHHHHHHHHHTTT--